Protein AF-A0A1H7DXX2-F1 (afdb_monomer_lite)

Organism: NCBI:txid667676

Foldseek 3Di:
DFEQDEDFFEFFDPPDPQRPWRAEAAELAEAEFEYALPGHAGEYEYRHIEHAYEYVEEYAFELHEYEYQAEYAAHYQYEYHQEFAWDAWPPRFDKDKDWDWDDPDPPWIKIKIKIKGFRGGTSDPVRHGEYEHAQYEYEEHYQEYHAALHEYEYQNYEYEYAHAAEYEQEWRKGWMKMWMWIDTPEIEIDIDTPIDTGGSYYEYQAEYAHAHAAEYERALHEYEHLAEYEYHYQEYEQHFDWDKDKDWDCDDPVVVVVYGDIWIKIWTHGSEAEHEQYAYEYEHEYEYHRGDYDYNNDDDDDNPHCHVHYYHYDDTDIDTPDPPPPPD

Structure (mmCIF, N/CA/C/O backbone):
data_AF-A0A1H7DXX2-F1
#
_entry.id   AF-A0A1H7DXX2-F1
#
loop_
_atom_site.group_PDB
_atom_site.id
_atom_site.type_symbol
_atom_site.label_atom_id
_atom_site.label_alt_id
_atom_site.label_comp_id
_atom_site.label_asym_id
_atom_site.label_entity_id
_atom_site.label_seq_id
_atom_site.pdbx_PDB_ins_code
_atom_site.Cartn_x
_atom_site.Cartn_y
_atom_site.Cartn_z
_atom_site.occupancy
_atom_site.B_iso_or_equiv
_atom_site.auth_seq_id
_atom_site.auth_comp_id
_atom_site.auth_asym_id
_atom_site.auth_atom_id
_atom_site.pdbx_PDB_model_num
ATOM 1 N N . MET A 1 1 ? -16.413 -12.961 7.184 1.00 92.50 1 MET A N 1
ATOM 2 C CA . MET A 1 1 ? -15.911 -12.885 5.798 1.00 92.50 1 MET A CA 1
ATOM 3 C C . MET A 1 1 ? -16.911 -12.092 4.979 1.00 92.50 1 MET A C 1
ATOM 5 O O . MET A 1 1 ? -18.098 -12.373 5.084 1.00 92.50 1 MET A O 1
ATOM 9 N N . ASN A 1 2 ? -16.438 -11.109 4.221 1.00 95.62 2 ASN A N 1
ATOM 10 C CA . ASN A 1 2 ? -17.196 -10.342 3.242 1.00 95.62 2 ASN A CA 1
ATOM 11 C C . ASN A 1 2 ? -16.570 -10.582 1.862 1.00 95.62 2 ASN A C 1
ATOM 13 O O . ASN A 1 2 ? -15.393 -10.281 1.688 1.00 95.62 2 ASN A O 1
ATOM 17 N N . VAL A 1 3 ? -17.333 -11.117 0.905 1.00 96.69 3 VAL A N 1
ATOM 18 C CA . VAL A 1 3 ? -16.875 -11.302 -0.482 1.00 96.69 3 VAL A CA 1
ATOM 19 C C . VAL A 1 3 ? -17.832 -10.595 -1.420 1.00 96.69 3 VAL A C 1
ATOM 21 O O . VAL A 1 3 ? -18.992 -10.985 -1.541 1.00 96.69 3 VAL A O 1
ATOM 24 N N . GLY A 1 4 ? -17.339 -9.549 -2.075 1.00 95.12 4 GLY A N 1
ATOM 25 C CA . GLY A 1 4 ? -18.079 -8.801 -3.081 1.00 95.12 4 GLY A CA 1
ATOM 26 C C . GLY A 1 4 ? -19.426 -8.251 -2.622 1.00 95.12 4 GLY A C 1
ATOM 27 O O . GLY A 1 4 ? -20.396 -8.279 -3.383 1.00 95.12 4 GLY A O 1
ATOM 28 N N . SER A 1 5 ? -19.507 -7.771 -1.380 1.00 97.06 5 SER A N 1
ATOM 29 C CA . SER A 1 5 ? -20.702 -7.114 -0.855 1.00 97.06 5 SER A CA 1
ATOM 30 C C . SER A 1 5 ? -20.370 -5.845 -0.066 1.00 97.06 5 SER A C 1
ATOM 32 O O . SER A 1 5 ? -19.231 -5.640 0.360 1.00 97.06 5 SER A O 1
ATOM 34 N N . LEU A 1 6 ? -21.376 -4.987 0.113 1.00 97.19 6 LEU A N 1
ATOM 35 C CA . LEU A 1 6 ? -21.286 -3.773 0.920 1.00 97.19 6 LEU A CA 1
ATOM 36 C C . LEU A 1 6 ? -21.799 -4.057 2.335 1.00 97.19 6 LEU A C 1
ATOM 38 O O . LEU A 1 6 ? -22.987 -4.316 2.527 1.00 97.19 6 LEU A O 1
ATOM 42 N N . VAL A 1 7 ? -20.915 -3.929 3.318 1.00 97.56 7 VAL A N 1
ATOM 43 C CA . VAL A 1 7 ? -21.250 -3.855 4.740 1.00 97.56 7 VAL A CA 1
ATOM 44 C C . VAL A 1 7 ? -21.131 -2.396 5.153 1.00 97.56 7 VAL A C 1
ATOM 46 O O . VAL A 1 7 ? -20.041 -1.832 5.129 1.00 97.56 7 VAL A O 1
ATOM 49 N N . GLN A 1 8 ? -22.249 -1.775 5.517 1.00 96.25 8 GLN A N 1
ATOM 50 C CA . GLN A 1 8 ? -22.283 -0.359 5.871 1.00 96.25 8 GLN A CA 1
ATOM 51 C C . GLN A 1 8 ? -23.021 -0.115 7.180 1.00 96.25 8 GLN A C 1
ATOM 53 O O . GLN A 1 8 ? -23.987 -0.813 7.495 1.00 96.25 8 GLN A O 1
ATOM 58 N N . GLY A 1 9 ? -22.603 0.923 7.894 1.00 95.50 9 GLY A N 1
ATOM 59 C CA . GLY A 1 9 ? -23.310 1.432 9.061 1.00 95.50 9 GLY A CA 1
ATOM 60 C C . GLY A 1 9 ? -23.291 2.954 9.118 1.00 95.50 9 GLY A C 1
ATOM 61 O O . GLY A 1 9 ? -22.473 3.607 8.471 1.00 95.50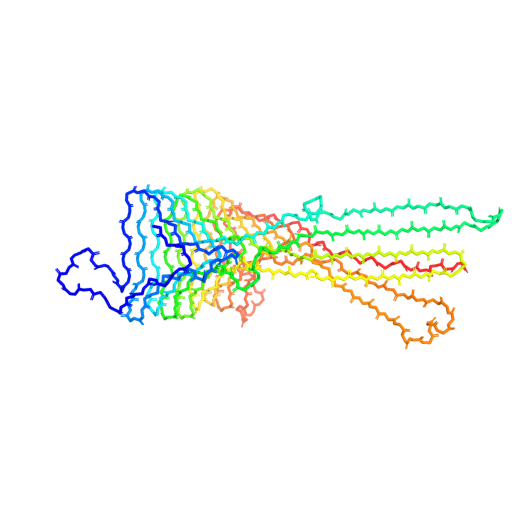 9 GLY A O 1
ATOM 62 N N . GLN A 1 10 ? -24.236 3.523 9.867 1.00 94.69 10 GLN A N 1
ATOM 63 C CA . GLN A 1 10 ? -24.400 4.974 9.981 1.00 94.69 10 GLN A CA 1
ATOM 64 C C . GLN A 1 10 ? -23.565 5.541 11.122 1.00 94.69 10 GLN A C 1
ATOM 66 O O . GLN A 1 10 ? -22.620 6.276 10.877 1.00 94.69 10 GLN A O 1
ATOM 71 N N . THR A 1 11 ? -23.883 5.173 12.357 1.00 93.50 11 THR A N 1
ATOM 72 C CA . THR A 1 11 ? -23.226 5.675 13.566 1.00 93.50 11 THR A CA 1
ATOM 73 C C . THR A 1 11 ? -23.025 4.529 14.547 1.00 93.50 11 THR A C 1
ATOM 75 O O . THR A 1 11 ? -23.624 3.463 14.400 1.00 93.50 11 THR A O 1
ATOM 78 N N . GLN A 1 12 ? -22.227 4.765 15.585 1.00 92.69 12 GLN A N 1
ATOM 79 C CA . GLN A 1 12 ? -22.185 3.883 16.748 1.00 92.69 12 GLN A CA 1
ATOM 80 C C . GLN A 1 12 ? -23.582 3.759 17.387 1.00 92.69 12 GLN A C 1
ATOM 82 O O . GLN A 1 12 ? -24.350 4.726 17.422 1.00 92.69 12 GLN A O 1
ATOM 87 N N . THR A 1 13 ? -23.901 2.578 17.916 1.00 92.25 13 THR A N 1
ATOM 88 C CA . THR A 1 13 ? -25.127 2.339 18.686 1.00 92.25 13 THR A CA 1
ATOM 89 C C . THR A 1 13 ? -24.928 2.815 20.122 1.00 92.25 13 THR A C 1
ATOM 91 O O . THR A 1 13 ? -24.077 2.307 20.848 1.00 92.25 13 THR A O 1
ATOM 94 N N . SER A 1 14 ? -25.708 3.813 20.542 1.00 90.44 14 SER A N 1
ATOM 95 C CA . SER A 1 14 ? -25.622 4.356 21.901 1.00 90.44 14 SER A CA 1
ATOM 96 C C . SER A 1 14 ? -26.027 3.311 22.945 1.00 90.44 14 SER A C 1
ATOM 98 O O . SER A 1 14 ? -27.027 2.617 22.777 1.00 90.44 14 SER A O 1
ATOM 100 N N . GLY A 1 15 ? -25.257 3.211 24.031 1.00 89.81 15 GLY A N 1
ATOM 101 C CA . GLY A 1 15 ? -25.509 2.263 25.122 1.00 89.81 15 GLY A CA 1
ATOM 102 C C . GLY A 1 15 ? -25.020 0.835 24.864 1.00 89.81 15 GLY A C 1
ATOM 103 O O . GLY A 1 15 ? -25.019 0.036 25.797 1.00 89.81 15 GLY A O 1
ATOM 104 N N . ASP A 1 16 ? -24.556 0.524 23.651 1.00 92.44 16 ASP A N 1
ATOM 105 C CA . ASP A 1 16 ? -23.900 -0.741 23.333 1.00 92.44 16 ASP A CA 1
ATOM 106 C C . ASP A 1 16 ? -22.379 -0.588 23.469 1.00 92.44 16 ASP A C 1
ATOM 108 O O . ASP A 1 16 ? -21.737 0.173 22.740 1.00 92.44 16 ASP A O 1
ATOM 112 N N . ALA A 1 17 ? -21.796 -1.308 24.427 1.00 90.88 17 ALA A N 1
ATOM 113 C CA . ALA A 1 17 ? -20.363 -1.270 24.678 1.00 90.88 17 ALA A CA 1
ATOM 114 C C . ALA A 1 17 ? -19.544 -1.928 23.557 1.00 90.88 17 ALA A C 1
ATOM 116 O O . ALA A 1 17 ? -18.370 -1.578 23.405 1.00 90.88 17 ALA A O 1
ATOM 117 N N . ASP A 1 18 ? -20.133 -2.837 22.779 1.00 91.50 18 ASP A N 1
ATOM 118 C CA . ASP A 1 18 ? -19.465 -3.563 21.698 1.00 91.50 18 ASP A CA 1
ATOM 119 C C . ASP A 1 18 ? -19.557 -2.825 20.358 1.00 91.50 18 ASP A C 1
ATOM 121 O O . ASP A 1 18 ? -18.733 -3.046 19.470 1.00 91.50 18 ASP A O 1
ATOM 125 N N . SER A 1 19 ? -20.487 -1.878 20.221 1.00 93.94 19 SER A N 1
ATOM 126 C CA . SER A 1 19 ? -20.499 -0.940 19.103 1.00 93.94 19 SER A CA 1
ATOM 127 C C . SER A 1 19 ? -19.396 0.099 19.313 1.00 93.94 19 SER A C 1
ATOM 129 O O . SER A 1 19 ? -19.510 0.965 20.175 1.00 93.94 19 SER A O 1
ATOM 131 N N . LYS A 1 20 ? -18.298 0.011 18.553 1.00 94.69 20 LYS A N 1
ATOM 132 C CA . LYS A 1 20 ? -17.142 0.930 18.630 1.00 94.69 20 LYS A CA 1
ATOM 133 C C . LYS A 1 20 ? -17.083 1.951 17.493 1.00 94.69 20 LYS A C 1
ATOM 135 O O . LYS A 1 20 ? -16.225 2.823 17.505 1.00 94.69 20 LYS A O 1
ATOM 140 N N . GLY A 1 21 ? -17.978 1.844 16.520 1.00 94.56 21 GLY A N 1
ATOM 141 C CA . GLY A 1 21 ? -18.053 2.719 15.358 1.00 94.56 21 GLY A CA 1
ATOM 142 C C . GLY A 1 21 ? -19.317 2.448 14.550 1.00 94.56 21 GLY A C 1
ATOM 143 O O . GLY A 1 21 ? -20.150 1.630 14.944 1.00 94.56 21 GLY A O 1
ATOM 144 N N . ALA A 1 22 ? -19.443 3.117 13.406 1.00 96.31 22 ALA A N 1
ATOM 145 C CA . ALA A 1 22 ? -20.498 2.854 12.433 1.00 96.31 22 ALA A CA 1
ATOM 146 C C . ALA A 1 22 ? -20.448 1.405 11.924 1.00 96.31 22 ALA A C 1
ATOM 148 O O . ALA A 1 22 ? -21.483 0.760 11.785 1.00 96.31 22 ALA A O 1
ATOM 149 N N . VAL A 1 23 ? -19.244 0.868 11.715 1.00 97.50 23 VAL A N 1
ATOM 150 C CA . VAL A 1 23 ? -19.021 -0.565 11.497 1.00 97.50 23 VAL A CA 1
ATOM 151 C C . VAL A 1 23 ? -18.068 -1.064 12.573 1.00 97.50 23 VAL A C 1
ATOM 153 O O . VAL A 1 23 ? -16.985 -0.515 12.756 1.00 97.50 23 VAL A O 1
ATOM 156 N N . THR A 1 24 ? -18.461 -2.112 13.295 1.00 97.44 24 THR A N 1
ATOM 157 C CA . THR A 1 24 ? -17.573 -2.826 14.219 1.00 97.44 24 THR A CA 1
ATOM 158 C C . THR A 1 24 ? -17.552 -4.3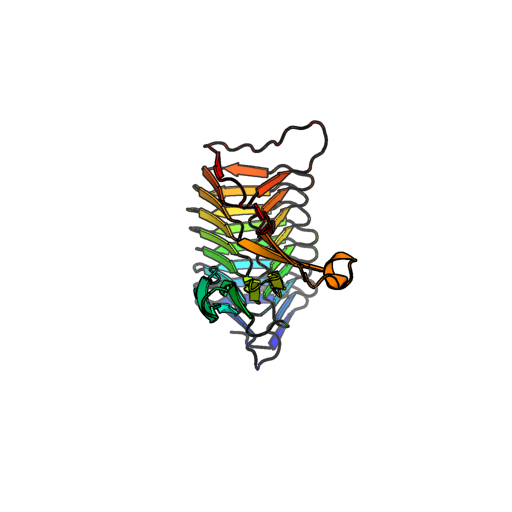02 13.865 1.00 97.44 24 THR A C 1
ATOM 160 O O . THR A 1 24 ? -18.588 -4.961 13.877 1.00 97.44 24 THR A O 1
ATOM 163 N N . LEU A 1 25 ? -16.369 -4.821 13.544 1.00 97.00 25 LEU A N 1
ATOM 164 C CA . LEU A 1 25 ? -16.136 -6.244 13.324 1.00 97.00 25 LEU A CA 1
ATOM 165 C C . LEU A 1 25 ? -15.175 -6.744 14.398 1.00 97.00 25 LEU A C 1
ATOM 167 O O . LEU A 1 25 ? -14.049 -6.267 14.484 1.00 97.00 25 LEU A O 1
ATOM 171 N N . ASN A 1 26 ? -15.610 -7.710 15.201 1.00 96.38 26 ASN A N 1
ATOM 172 C CA . ASN A 1 26 ? -14.774 -8.351 16.209 1.00 96.38 26 ASN A CA 1
ATOM 173 C C . ASN A 1 26 ? -14.774 -9.862 15.969 1.00 96.38 26 ASN A C 1
ATOM 175 O O . ASN A 1 26 ? -15.808 -10.515 16.107 1.00 96.38 26 ASN A O 1
ATOM 179 N N . ALA A 1 27 ? -13.630 -10.410 15.568 1.00 97.00 27 ALA A N 1
ATOM 180 C CA . ALA A 1 27 ? -13.462 -11.828 15.290 1.00 97.00 27 ALA A CA 1
ATOM 181 C C . ALA A 1 27 ? -12.345 -12.416 16.156 1.00 97.00 27 ALA A C 1
ATOM 183 O O . ALA A 1 27 ? -11.250 -11.869 16.230 1.00 97.00 27 ALA A O 1
ATOM 184 N N . SER A 1 28 ? -12.579 -13.584 16.760 1.00 97.25 28 SER A N 1
ATOM 185 C CA . SER A 1 28 ? -11.514 -14.346 17.434 1.00 97.25 28 SER A CA 1
ATOM 186 C C . SER A 1 28 ? -10.510 -14.961 16.450 1.00 97.25 28 SER A C 1
ATOM 188 O O . SER A 1 28 ? -9.387 -15.270 16.833 1.00 97.25 28 SER A O 1
ATOM 190 N N . GLY A 1 29 ? -10.915 -15.135 15.189 1.00 97.62 29 GLY A N 1
ATOM 191 C CA . GLY A 1 29 ? -10.074 -15.593 14.085 1.00 97.62 29 GLY A CA 1
ATOM 192 C C . GLY A 1 29 ? -9.770 -14.471 13.093 1.00 97.62 29 GLY A C 1
ATOM 193 O O . GLY A 1 29 ? -9.502 -13.337 13.485 1.00 97.62 29 GLY A O 1
ATOM 194 N N . ASN A 1 30 ? -9.827 -14.799 11.803 1.00 98.44 30 ASN A N 1
ATOM 195 C CA . ASN A 1 30 ? -9.510 -13.867 10.722 1.00 98.44 30 ASN A CA 1
ATOM 196 C C . ASN A 1 30 ? -10.722 -13.019 10.309 1.00 98.44 30 ASN A C 1
ATOM 198 O O . ASN A 1 30 ? -11.865 -13.488 10.317 1.00 98.44 30 ASN A O 1
ATOM 202 N N . VAL A 1 31 ? -10.452 -11.804 9.838 1.00 98.62 31 VAL A N 1
ATOM 203 C CA . VAL A 1 31 ? -11.397 -10.979 9.081 1.00 98.62 31 VAL A CA 1
ATOM 204 C C . VAL A 1 31 ? -10.915 -10.915 7.637 1.00 98.62 31 VAL A C 1
ATOM 206 O O . VAL A 1 31 ? -9.789 -10.521 7.374 1.00 98.62 31 VAL A O 1
ATOM 209 N N . LEU A 1 32 ? -11.781 -11.297 6.702 1.00 98.50 32 LEU A N 1
ATOM 210 C CA . LEU A 1 32 ? -11.522 -11.219 5.266 1.00 98.50 32 LEU A CA 1
ATOM 211 C C . LEU A 1 32 ? -12.570 -10.313 4.624 1.00 98.50 32 LEU A C 1
ATOM 213 O O . LEU A 1 32 ? -13.768 -10.585 4.769 1.00 98.50 32 LEU A O 1
ATOM 217 N N . ASN A 1 33 ? -12.107 -9.269 3.945 1.00 98.50 33 ASN A N 1
ATOM 218 C CA . ASN A 1 33 ? -12.855 -8.408 3.041 1.00 98.50 33 ASN A CA 1
ATOM 219 C C . ASN A 1 33 ? -12.219 -8.544 1.655 1.00 98.50 33 ASN A C 1
ATOM 221 O O . ASN A 1 33 ? -11.071 -8.155 1.474 1.00 98.50 33 ASN A O 1
ATOM 225 N N . GLN A 1 34 ? -12.935 -9.141 0.709 1.00 97.88 34 GLN A N 1
ATOM 226 C CA . GLN A 1 34 ? -12.359 -9.536 -0.572 1.00 97.88 34 GLN A CA 1
ATOM 227 C C . GLN A 1 34 ? -13.278 -9.176 -1.734 1.00 97.88 34 GLN A C 1
ATOM 229 O O . GLN A 1 34 ? -14.508 -9.261 -1.627 1.00 97.88 34 GLN A O 1
ATOM 234 N N . SER A 1 35 ? -12.674 -8.860 -2.870 1.00 97.75 35 SER A N 1
ATOM 235 C CA . SER A 1 35 ? -13.327 -8.980 -4.167 1.00 97.75 35 SER A CA 1
ATOM 236 C C . SER A 1 35 ? -12.590 -10.006 -5.015 1.00 97.75 35 SER A C 1
ATOM 238 O O . SER A 1 35 ? -11.382 -10.131 -4.946 1.00 97.75 35 SER A O 1
ATOM 240 N N . THR A 1 36 ? -13.326 -10.738 -5.839 1.00 94.50 36 THR A N 1
ATOM 241 C CA . THR A 1 36 ? -12.760 -11.598 -6.881 1.00 94.50 36 THR A CA 1
ATOM 242 C C . THR A 1 36 ? -13.067 -10.983 -8.239 1.00 94.50 36 THR A C 1
ATOM 244 O O . THR A 1 36 ? -13.979 -10.157 -8.362 1.00 94.50 36 THR A O 1
ATOM 247 N N . THR A 1 37 ? -12.399 -11.448 -9.292 1.00 91.94 37 THR A N 1
ATOM 248 C CA . THR A 1 37 ? -12.681 -11.041 -10.682 1.00 91.94 37 THR A CA 1
ATOM 249 C C . THR A 1 37 ? -14.162 -11.199 -11.058 1.00 91.94 37 THR A C 1
ATOM 251 O O . THR A 1 37 ? -14.722 -10.375 -11.776 1.00 91.94 37 THR A O 1
ATOM 254 N N . SER A 1 38 ? -14.838 -12.211 -10.503 1.00 92.88 38 SER A N 1
ATOM 255 C CA . SER A 1 38 ? -16.253 -12.508 -10.771 1.00 92.88 38 SER A CA 1
ATOM 256 C C . SER A 1 38 ? -17.252 -11.856 -9.807 1.00 92.88 38 SER A C 1
ATOM 258 O O . SER A 1 38 ? -18.449 -11.819 -10.099 1.00 92.88 38 SER A O 1
ATOM 260 N N . SER A 1 39 ? -16.801 -11.347 -8.656 1.00 93.50 39 SER A N 1
ATOM 261 C CA . SER A 1 39 ? -17.692 -10.744 -7.663 1.00 93.50 39 SER A CA 1
ATOM 262 C C . SER A 1 39 ? -17.845 -9.240 -7.874 1.00 93.50 39 SER A C 1
ATOM 264 O O . SER A 1 39 ? -17.075 -8.597 -8.587 1.00 93.50 39 SER A O 1
ATOM 266 N N . LYS A 1 40 ? -18.827 -8.645 -7.190 1.00 95.06 40 LYS A N 1
ATOM 267 C CA . LYS A 1 40 ? -18.851 -7.188 -7.007 1.00 95.06 40 LYS A CA 1
ATOM 268 C C . LYS A 1 40 ? -17.693 -6.759 -6.095 1.00 95.06 40 LYS A C 1
ATOM 270 O O . LYS A 1 40 ? -16.963 -7.605 -5.576 1.00 95.06 40 LYS A O 1
ATOM 275 N N . LEU A 1 41 ? -17.545 -5.452 -5.907 1.00 96.25 41 LEU A N 1
ATOM 276 C CA . LEU A 1 41 ? -16.582 -4.874 -4.977 1.00 96.25 41 LEU A CA 1
ATOM 277 C C . LEU A 1 41 ? -16.997 -5.152 -3.520 1.00 96.25 41 LEU A C 1
ATOM 279 O O . LEU A 1 41 ? -18.126 -4.847 -3.129 1.00 96.25 41 LEU A O 1
ATOM 283 N N . GLY A 1 42 ? -16.090 -5.724 -2.731 1.00 97.62 42 GLY A N 1
ATOM 284 C CA . GLY A 1 42 ? -16.215 -5.858 -1.283 1.00 97.62 42 GLY A CA 1
ATOM 285 C C . GLY A 1 42 ? -15.915 -4.529 -0.595 1.00 97.62 42 GLY A C 1
ATOM 286 O O . GLY A 1 42 ? -14.860 -3.936 -0.818 1.00 97.62 42 GLY A O 1
ATOM 287 N N . VAL A 1 43 ? -16.845 -4.034 0.221 1.00 98.31 43 VAL A N 1
ATOM 288 C CA . VAL A 1 43 ? -16.707 -2.743 0.904 1.00 98.31 43 VAL A CA 1
ATOM 289 C C . VAL A 1 43 ? -17.163 -2.850 2.355 1.00 98.31 43 VAL A C 1
ATOM 291 O O . VAL A 1 43 ? -18.275 -3.303 2.617 1.00 98.31 43 VAL A O 1
ATOM 294 N N . LEU A 1 44 ? -16.334 -2.377 3.284 1.00 98.44 44 LEU A N 1
ATOM 295 C CA . LEU A 1 44 ? -16.727 -2.015 4.646 1.00 98.44 44 LEU A CA 1
ATOM 296 C C . LEU A 1 44 ? -16.807 -0.488 4.718 1.00 98.44 44 LEU A C 1
ATOM 298 O O . LEU A 1 44 ? -15.814 0.164 4.403 1.00 98.44 44 LEU A O 1
ATOM 302 N N . PHE A 1 45 ? -17.953 0.085 5.094 1.00 98.44 45 PHE A N 1
ATOM 303 C CA . PHE A 1 45 ? -18.144 1.539 5.059 1.00 98.44 45 PHE A CA 1
ATOM 304 C C . PHE A 1 45 ? -18.824 2.123 6.305 1.00 98.44 45 PHE A C 1
ATOM 306 O O . PHE A 1 45 ? -19.965 1.784 6.623 1.00 98.44 45 PHE A O 1
ATOM 313 N N . GLY A 1 46 ? -18.137 3.048 6.977 1.00 97.81 46 GLY A N 1
ATOM 314 C CA . GLY A 1 46 ? -18.694 3.887 8.041 1.00 97.81 46 GLY A CA 1
ATOM 315 C C . GLY A 1 46 ? -19.130 5.255 7.514 1.00 97.81 46 GLY A C 1
ATOM 316 O O . GLY A 1 46 ? -18.286 6.078 7.165 1.00 97.81 46 GLY A O 1
ATOM 317 N N . VAL A 1 47 ? -20.443 5.510 7.459 1.00 95.19 47 VAL A N 1
ATOM 318 C CA . VAL A 1 47 ? -21.001 6.721 6.821 1.00 95.19 47 VAL A CA 1
ATOM 319 C C . VAL A 1 47 ? -20.887 7.964 7.707 1.00 95.19 47 VAL A C 1
ATOM 321 O O . VAL A 1 47 ? -20.555 9.040 7.223 1.00 95.19 47 VAL A O 1
ATOM 324 N N . ASN A 1 48 ? -21.185 7.851 8.997 1.00 93.25 48 ASN A N 1
ATOM 325 C CA . ASN A 1 48 ? -21.131 8.956 9.957 1.00 93.25 48 ASN A CA 1
ATOM 326 C C . ASN A 1 48 ? -20.533 8.477 11.289 1.00 93.25 48 ASN A C 1
ATOM 328 O O . ASN A 1 48 ? -21.068 8.685 12.378 1.00 93.25 48 ASN A O 1
ATOM 332 N N . GLY A 1 49 ? -19.436 7.741 11.182 1.00 91.44 49 GLY A N 1
ATOM 333 C CA . GLY A 1 49 ? -18.728 7.180 12.314 1.00 91.44 49 GLY A CA 1
ATOM 334 C C . GLY A 1 49 ? -17.629 6.248 11.845 1.00 91.44 49 GLY A C 1
ATOM 335 O O . GLY A 1 49 ? -17.407 6.077 10.648 1.00 91.44 49 GLY A O 1
ATOM 336 N N . ASP A 1 50 ? -16.965 5.639 12.813 1.00 97.38 50 ASP A N 1
ATOM 337 C CA . ASP A 1 50 ? -15.710 4.944 12.565 1.00 97.38 50 ASP A CA 1
ATOM 338 C C . ASP A 1 50 ? -15.918 3.540 11.983 1.00 97.38 50 ASP A C 1
ATOM 340 O O . ASP A 1 50 ? -16.962 2.908 12.177 1.00 97.38 50 ASP A O 1
ATOM 344 N N . VAL A 1 51 ? -14.892 3.019 11.315 1.00 98.56 51 VAL A N 1
ATOM 345 C CA . VAL A 1 51 ? -14.774 1.589 11.026 1.00 98.56 51 VAL A CA 1
ATOM 346 C C . VAL A 1 51 ? -13.728 0.999 11.957 1.00 98.56 51 VAL A C 1
ATOM 348 O O . VAL A 1 51 ? -12.555 1.364 11.902 1.00 98.56 51 VAL A O 1
ATOM 351 N N . VAL A 1 52 ? -14.157 0.075 12.812 1.00 98.50 52 VAL A N 1
ATOM 352 C CA . VAL A 1 52 ? -13.299 -0.602 13.786 1.00 98.50 52 VAL A CA 1
ATOM 353 C C . VAL A 1 52 ? -13.298 -2.096 13.491 1.00 98.50 52 VAL A C 1
ATOM 355 O O . VAL A 1 52 ? -14.342 -2.748 13.530 1.00 98.50 52 VAL A O 1
ATOM 358 N N . VAL A 1 53 ? -12.126 -2.654 13.200 1.00 98.62 53 VAL A N 1
ATOM 359 C CA . VAL A 1 53 ? -11.948 -4.081 12.912 1.00 98.62 53 VAL A CA 1
ATOM 360 C C . VAL A 1 53 ? -10.919 -4.655 13.875 1.00 98.62 53 VAL A C 1
ATOM 362 O O . VAL A 1 53 ? -9.783 -4.196 13.928 1.00 98.62 53 VAL A O 1
ATOM 365 N N . SER A 1 54 ? -11.317 -5.679 14.623 1.00 98.50 54 SER A N 1
ATOM 366 C CA . SER A 1 54 ? -10.467 -6.427 15.543 1.00 98.50 54 SER A CA 1
ATOM 367 C C . SER A 1 54 ? -10.464 -7.907 15.167 1.00 98.50 54 SER A C 1
ATOM 369 O O . SER A 1 54 ? -11.529 -8.510 15.012 1.00 98.50 54 SER A O 1
ATOM 371 N N . ALA A 1 55 ? -9.276 -8.495 15.034 1.00 98.62 55 ALA A N 1
ATOM 372 C CA . ALA A 1 55 ? -9.072 -9.896 14.689 1.00 98.62 55 ALA A CA 1
ATOM 373 C C . ALA A 1 55 ? -8.062 -10.565 15.638 1.00 98.62 55 ALA A C 1
ATOM 375 O O . ALA A 1 55 ? -6.944 -10.085 15.831 1.00 98.62 55 ALA A O 1
ATOM 376 N N . GLY A 1 56 ? -8.430 -11.720 16.197 1.00 98.38 56 GLY A N 1
ATOM 377 C CA . GLY A 1 56 ? -7.490 -12.608 16.892 1.00 98.38 56 GLY A CA 1
ATOM 378 C C . GLY A 1 56 ? -6.543 -13.350 15.937 1.00 98.38 56 GLY A C 1
ATOM 379 O O . GLY A 1 56 ? -5.542 -13.912 16.373 1.00 98.38 56 GLY A O 1
ATOM 380 N N . GLY A 1 57 ? -6.835 -13.326 14.634 1.00 98.44 57 GLY A N 1
ATOM 381 C CA . GLY A 1 57 ? -5.944 -13.722 13.547 1.00 98.44 57 GLY A CA 1
ATOM 382 C C . GLY A 1 57 ? -5.617 -12.539 12.633 1.00 98.44 57 GLY A C 1
ATOM 383 O O . GLY A 1 57 ? -5.332 -11.446 13.120 1.00 98.44 57 GLY A O 1
ATOM 384 N N . ASN A 1 58 ? -5.637 -12.761 11.320 1.00 98.69 58 ASN A N 1
ATOM 385 C CA . ASN A 1 58 ? -5.294 -11.762 10.303 1.00 98.69 58 ASN A CA 1
ATOM 386 C C . ASN A 1 58 ? -6.499 -10.891 9.908 1.00 98.69 58 ASN A C 1
ATOM 388 O O . ASN A 1 58 ? -7.648 -11.339 9.980 1.00 98.69 58 ASN A O 1
ATOM 392 N N . ILE A 1 59 ? -6.232 -9.677 9.427 1.00 98.88 59 ILE A N 1
ATOM 393 C CA . ILE A 1 59 ? -7.191 -8.846 8.688 1.00 98.88 59 ILE A CA 1
ATOM 394 C C . ILE A 1 59 ? -6.696 -8.748 7.248 1.00 98.88 59 ILE A C 1
ATOM 396 O O . ILE A 1 59 ? -5.647 -8.165 6.999 1.00 98.88 59 ILE A O 1
ATOM 400 N N . THR A 1 60 ? -7.461 -9.276 6.304 1.00 98.81 60 THR A N 1
ATOM 401 C CA . THR A 1 60 ? -7.119 -9.240 4.880 1.00 98.81 60 THR A CA 1
ATOM 402 C C . THR A 1 60 ? -8.147 -8.404 4.130 1.00 98.81 60 THR A C 1
ATOM 404 O O . THR A 1 60 ? -9.345 -8.694 4.168 1.00 98.81 60 THR A O 1
ATOM 407 N N . ASN A 1 61 ? -7.663 -7.357 3.471 1.00 98.69 61 ASN A N 1
ATOM 408 C CA . ASN A 1 61 ? -8.369 -6.520 2.519 1.00 98.69 61 ASN A CA 1
ATOM 409 C C . ASN A 1 61 ? -7.742 -6.738 1.134 1.00 98.69 61 ASN A C 1
ATOM 411 O O . ASN A 1 61 ? -6.665 -6.223 0.834 1.00 98.69 61 ASN A O 1
ATOM 415 N N . GLU A 1 62 ? -8.404 -7.543 0.313 1.00 98.38 62 GLU A N 1
ATOM 416 C CA . GLU A 1 62 ? -7.874 -8.040 -0.960 1.00 98.38 62 GLU A CA 1
ATOM 417 C C . GLU A 1 62 ? -8.784 -7.592 -2.100 1.00 98.38 62 GLU A C 1
ATOM 419 O O . GLU A 1 62 ? -9.972 -7.924 -2.115 1.00 98.38 62 GLU A O 1
ATOM 424 N N . ASP A 1 63 ? -8.257 -6.755 -2.996 1.00 97.94 63 ASP A N 1
ATOM 425 C CA . ASP A 1 63 ? -9.028 -6.117 -4.075 1.00 97.94 63 ASP A CA 1
ATOM 426 C C . ASP A 1 63 ? -10.327 -5.440 -3.576 1.00 97.94 63 ASP A C 1
ATOM 428 O O . ASP A 1 63 ? -11.367 -5.408 -4.243 1.00 97.94 63 ASP A O 1
ATOM 432 N N . ALA A 1 64 ? -10.320 -4.942 -2.339 1.00 98.31 64 ALA A N 1
ATOM 433 C CA . ALA A 1 64 ? -11.516 -4.518 -1.615 1.00 98.31 64 ALA A CA 1
ATOM 434 C C . ALA A 1 64 ? -11.290 -3.204 -0.860 1.00 98.31 64 ALA A C 1
ATOM 436 O O . ALA A 1 64 ? -10.191 -2.653 -0.829 1.00 98.31 64 ALA A O 1
ATOM 437 N N . ARG A 1 65 ? -12.351 -2.637 -0.277 1.00 98.44 65 ARG A N 1
ATOM 438 C CA . ARG A 1 65 ? -12.277 -1.317 0.369 1.00 98.44 65 ARG A CA 1
ATOM 439 C C . ARG A 1 65 ? -12.731 -1.342 1.820 1.00 98.44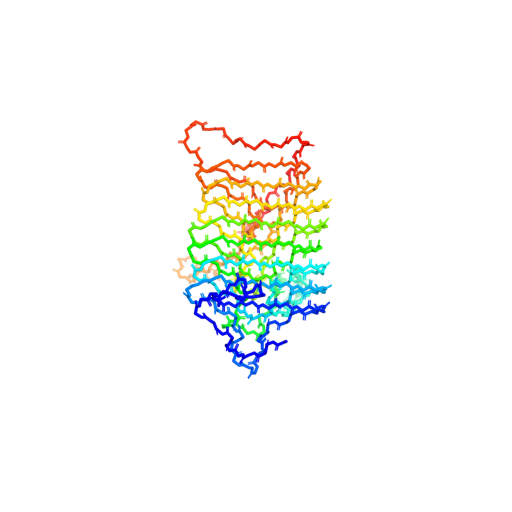 65 ARG A C 1
ATOM 441 O O . ARG A 1 65 ? -13.786 -1.889 2.135 1.00 98.44 65 ARG A O 1
ATOM 448 N N . ILE A 1 66 ? -11.969 -0.679 2.679 1.00 98.69 66 ILE A N 1
ATOM 449 C CA . ILE A 1 66 ? -12.336 -0.316 4.046 1.00 98.69 66 ILE A CA 1
ATOM 450 C C . ILE A 1 66 ? -12.346 1.208 4.105 1.00 98.69 66 ILE A C 1
ATOM 452 O O . ILE A 1 66 ? -11.301 1.843 4.026 1.00 98.69 66 ILE A O 1
ATOM 456 N N . LEU A 1 67 ? -13.533 1.794 4.200 1.00 98.19 67 LEU A N 1
ATOM 457 C CA . LEU A 1 67 ? -13.756 3.228 4.060 1.00 98.19 67 LEU A CA 1
ATOM 458 C C . LEU A 1 67 ? -14.452 3.769 5.306 1.00 98.19 67 LEU A C 1
ATOM 460 O O . LEU A 1 67 ? -15.374 3.148 5.832 1.00 98.19 67 LEU A O 1
ATOM 464 N N . SER A 1 68 ? -14.064 4.952 5.755 1.00 97.94 68 SER A N 1
ATOM 465 C CA . SER A 1 68 ? -14.723 5.640 6.860 1.00 97.94 68 SER A CA 1
ATOM 466 C C . SER A 1 68 ? -14.741 7.134 6.605 1.00 97.94 68 SER A C 1
ATOM 468 O O . SER A 1 68 ? -13.724 7.707 6.219 1.00 97.94 68 SER A O 1
ATOM 470 N N . ASN A 1 69 ? -15.875 7.778 6.870 1.00 95.44 69 ASN A N 1
ATOM 471 C CA . ASN A 1 69 ? -15.906 9.236 6.952 1.00 95.44 69 ASN A CA 1
ATOM 472 C C . ASN A 1 69 ? -15.280 9.736 8.268 1.00 95.44 69 ASN A C 1
ATOM 474 O O . ASN A 1 69 ? -14.815 10.872 8.329 1.00 95.44 69 ASN A O 1
ATOM 478 N N . GLY A 1 70 ? -15.244 8.890 9.306 1.00 96.81 70 GLY A N 1
ATOM 479 C CA . GLY A 1 70 ? -14.539 9.128 10.566 1.00 96.81 70 GLY A CA 1
ATOM 480 C C . GLY A 1 70 ? -13.157 8.476 10.565 1.00 96.81 70 GLY A C 1
ATOM 481 O O . GLY A 1 70 ? -12.399 8.597 9.607 1.00 96.81 70 GLY A O 1
ATOM 482 N N . ASN A 1 71 ? -12.823 7.765 11.639 1.00 98.19 71 ASN A N 1
ATOM 483 C CA . ASN A 1 71 ? -11.573 7.016 11.761 1.00 98.19 71 ASN A CA 1
ATOM 484 C C . ASN A 1 71 ? -11.685 5.610 11.157 1.00 98.19 71 ASN A C 1
ATOM 486 O O . ASN A 1 71 ? -12.768 5.015 11.117 1.00 98.19 71 ASN A O 1
ATOM 490 N N . VAL A 1 72 ? -10.543 5.039 10.777 1.00 98.75 72 VAL A N 1
ATOM 491 C CA . VAL A 1 72 ? -10.380 3.596 10.558 1.00 98.75 72 VAL A CA 1
ATOM 492 C C . VAL A 1 72 ? -9.402 3.054 11.595 1.00 98.75 72 VAL A C 1
ATOM 494 O O . VAL A 1 72 ? -8.285 3.550 11.712 1.00 98.75 72 VAL A O 1
ATOM 497 N N . THR A 1 73 ? -9.803 2.031 12.347 1.00 98.81 73 THR A N 1
ATOM 498 C CA . THR A 1 73 ? -8.938 1.344 13.318 1.00 98.81 73 THR A CA 1
ATOM 499 C C . THR A 1 73 ? -8.912 -0.149 13.034 1.00 98.81 73 THR A C 1
ATOM 501 O O . THR A 1 73 ? -9.948 -0.809 13.110 1.00 98.81 73 THR A O 1
ATOM 504 N N . LEU A 1 74 ? -7.731 -0.685 12.728 1.00 98.88 74 LEU A N 1
ATOM 505 C CA . LEU A 1 74 ? -7.507 -2.104 12.459 1.00 98.88 74 LEU A CA 1
ATOM 506 C C . LEU A 1 74 ? -6.553 -2.684 13.505 1.00 98.88 74 LEU A C 1
ATOM 508 O O . LEU A 1 74 ? -5.406 -2.253 13.605 1.00 98.88 74 LEU A O 1
ATOM 512 N N . THR A 1 75 ? -7.006 -3.689 14.246 1.00 98.81 75 THR A N 1
ATOM 513 C CA . THR A 1 75 ? -6.196 -4.386 15.249 1.00 98.81 75 THR A CA 1
ATOM 514 C C . THR A 1 75 ? -6.188 -5.877 14.957 1.00 98.81 75 THR A C 1
ATOM 516 O O . THR A 1 75 ? -7.218 -6.538 15.055 1.00 98.81 75 THR A O 1
ATOM 519 N N . ALA A 1 76 ? -5.023 -6.425 14.634 1.00 98.69 76 ALA A N 1
ATOM 520 C CA . ALA A 1 76 ? -4.822 -7.847 14.407 1.00 98.69 76 ALA A CA 1
ATOM 521 C C . ALA A 1 76 ? -3.763 -8.390 15.374 1.00 98.69 76 ALA A C 1
ATOM 523 O O . ALA A 1 76 ? -2.689 -7.815 15.530 1.00 98.69 76 ALA A O 1
ATOM 524 N N . VAL A 1 77 ? -4.019 -9.540 15.999 1.00 98.50 77 VAL A N 1
ATOM 525 C CA . VAL A 1 77 ? -2.927 -10.350 16.585 1.00 98.50 77 VAL A CA 1
ATOM 526 C C . VAL A 1 77 ? -2.077 -10.967 15.463 1.00 98.50 77 VAL A C 1
ATOM 528 O O . VAL A 1 77 ? -0.886 -11.249 15.627 1.00 98.50 77 VAL A O 1
ATOM 531 N N . GLY A 1 78 ? -2.728 -11.195 14.321 1.00 98.56 78 GLY A N 1
ATOM 532 C CA . GLY A 1 78 ? -2.171 -11.587 13.043 1.00 98.56 78 GLY A CA 1
ATOM 533 C C . GLY A 1 78 ? -1.534 -10.458 12.251 1.00 98.56 78 GLY A C 1
ATOM 534 O O . GLY A 1 78 ? -1.069 -9.458 12.793 1.00 98.56 78 GLY A O 1
ATOM 535 N N . ASP A 1 79 ? -1.523 -10.656 10.943 1.00 98.75 79 ASP A N 1
ATOM 536 C CA . ASP A 1 79 ? -1.061 -9.677 9.970 1.00 98.75 79 ASP A CA 1
ATOM 537 C C . ASP A 1 79 ? -2.241 -8.832 9.458 1.00 98.75 79 ASP A C 1
ATOM 539 O O . ASP A 1 79 ? -3.401 -9.251 9.536 1.00 98.75 79 ASP A O 1
ATOM 543 N N . VAL A 1 80 ? -1.945 -7.629 8.966 1.00 98.88 80 VAL A N 1
ATOM 544 C CA . VAL A 1 80 ? -2.891 -6.791 8.220 1.00 98.88 80 VAL A CA 1
ATOM 545 C C . VAL A 1 80 ? -2.403 -6.695 6.783 1.00 98.88 80 VAL A C 1
ATOM 547 O O . VAL A 1 80 ? -1.354 -6.105 6.521 1.00 98.88 80 VAL A O 1
ATOM 550 N N . ASP A 1 81 ? -3.179 -7.256 5.866 1.00 98.81 81 ASP A N 1
ATOM 551 C CA . ASP A 1 81 ? -2.867 -7.327 4.444 1.00 98.81 81 ASP A CA 1
ATOM 552 C C . ASP A 1 81 ? -3.815 -6.406 3.674 1.00 98.81 81 ASP A C 1
ATOM 554 O O . ASP A 1 81 ? -5.023 -6.617 3.667 1.00 98.81 81 ASP A O 1
ATOM 558 N N . ASN A 1 82 ? -3.270 -5.377 3.033 1.00 98.62 82 ASN A N 1
ATOM 559 C CA . ASN A 1 82 ? -3.958 -4.515 2.078 1.00 98.62 82 ASN A CA 1
ATOM 560 C C . ASN A 1 82 ? -3.334 -4.749 0.705 1.00 98.62 82 ASN A C 1
ATOM 562 O O . ASN A 1 82 ? -2.318 -4.140 0.356 1.00 98.62 82 ASN A O 1
ATOM 566 N N . ILE A 1 83 ? -3.888 -5.709 -0.024 1.00 97.94 83 ILE A N 1
ATOM 567 C CA . ILE A 1 83 ? -3.227 -6.311 -1.180 1.00 97.94 83 ILE A CA 1
ATOM 568 C C . ILE A 1 83 ? -4.110 -6.258 -2.418 1.00 97.94 83 ILE A C 1
ATOM 570 O O . ILE A 1 83 ? -5.337 -6.285 -2.307 1.00 97.94 83 ILE A O 1
ATOM 574 N N . ILE A 1 84 ? -3.472 -6.177 -3.583 1.00 96.56 84 ILE A N 1
ATOM 575 C CA . ILE A 1 84 ? -4.134 -6.413 -4.865 1.00 96.56 84 ILE A CA 1
ATOM 576 C C . ILE A 1 84 ? -3.593 -7.665 -5.541 1.00 96.56 84 ILE A C 1
ATOM 578 O O . ILE A 1 84 ? -2.381 -7.935 -5.502 1.00 96.56 84 ILE A O 1
ATOM 582 N N . ASP A 1 85 ? -4.476 -8.383 -6.220 1.00 95.38 85 ASP A N 1
ATOM 583 C CA . ASP A 1 85 ? -4.081 -9.560 -6.974 1.00 95.38 85 ASP A CA 1
ATOM 584 C C . ASP A 1 85 ? -3.392 -9.164 -8.279 1.00 95.38 85 ASP A C 1
ATOM 586 O O . ASP A 1 85 ? -3.888 -8.384 -9.100 1.00 95.38 85 ASP A O 1
ATOM 590 N N . HIS A 1 86 ? -2.217 -9.745 -8.497 1.00 93.44 86 HIS A N 1
ATOM 591 C CA . HIS A 1 86 ? -1.444 -9.555 -9.713 1.00 93.44 86 HIS A CA 1
ATOM 592 C C . HIS A 1 86 ? -0.674 -10.824 -10.067 1.00 93.44 86 HIS A C 1
ATOM 594 O O . HIS A 1 86 ? -0.230 -11.583 -9.204 1.00 93.44 86 HIS A O 1
ATOM 600 N N . SER A 1 87 ? -0.487 -11.051 -11.362 1.00 91.12 87 SER A N 1
ATOM 601 C CA . SER A 1 87 ? 0.437 -12.067 -11.849 1.00 91.12 87 SER A CA 1
ATOM 602 C C . SER A 1 87 ? 1.851 -11.501 -11.854 1.00 91.12 87 SER A C 1
ATOM 604 O O . SER A 1 87 ? 2.055 -10.379 -12.322 1.00 91.12 87 SER A O 1
ATOM 606 N N . SER A 1 88 ? 2.843 -12.296 -11.470 1.00 84.50 88 SER A N 1
ATOM 607 C CA . SER A 1 88 ? 4.226 -11.961 -11.795 1.00 84.50 88 SER A CA 1
ATOM 608 C C . SER A 1 88 ? 4.446 -12.044 -13.307 1.00 84.50 88 SER A C 1
ATOM 610 O O . SER A 1 88 ? 3.937 -12.942 -13.981 1.00 84.50 88 SER A O 1
ATOM 612 N N . GLY A 1 89 ? 5.200 -11.096 -13.856 1.00 80.19 89 GLY A N 1
ATOM 613 C CA . GLY A 1 89 ? 5.638 -11.186 -15.244 1.00 80.19 89 GLY A CA 1
ATOM 614 C C . GLY A 1 89 ? 6.807 -12.154 -15.433 1.00 80.19 89 GLY A C 1
ATOM 615 O O . GLY A 1 89 ? 7.409 -12.651 -14.471 1.00 80.19 89 GLY A O 1
ATOM 616 N N . VAL A 1 90 ? 7.144 -12.436 -16.692 1.00 80.69 90 VAL A N 1
ATOM 617 C CA . VAL A 1 90 ? 8.243 -13.349 -17.043 1.00 80.69 90 VAL A CA 1
ATOM 618 C C . VAL A 1 90 ? 9.555 -12.928 -16.361 1.00 80.69 90 VAL A C 1
ATOM 620 O O . VAL A 1 90 ? 9.932 -11.759 -16.356 1.00 80.69 90 VAL A O 1
ATOM 623 N N . ASN A 1 91 ? 10.271 -13.899 -15.778 1.00 77.50 91 ASN A N 1
ATOM 624 C CA . ASN A 1 91 ? 11.506 -13.683 -15.007 1.00 77.50 91 ASN A CA 1
ATOM 625 C C . ASN A 1 91 ? 11.364 -12.688 -13.837 1.00 77.50 91 ASN A C 1
ATOM 627 O O . ASN A 1 91 ? 12.352 -12.081 -13.418 1.00 77.50 91 ASN A O 1
ATOM 631 N N . GLY A 1 92 ? 10.149 -12.524 -13.301 1.00 75.81 92 GLY A N 1
ATOM 632 C CA . GLY A 1 92 ? 9.879 -11.687 -12.133 1.00 75.81 92 GLY A CA 1
ATOM 633 C C . GLY A 1 92 ? 10.098 -10.195 -12.384 1.00 75.81 92 GLY A C 1
ATOM 634 O O . GLY A 1 92 ? 10.570 -9.503 -11.487 1.00 75.81 92 GLY A O 1
ATOM 635 N N . GLY A 1 93 ? 9.834 -9.704 -13.601 1.00 74.88 93 GLY A N 1
ATOM 636 C CA . GLY A 1 93 ? 10.047 -8.292 -13.944 1.00 74.88 93 GLY A CA 1
ATOM 637 C C . GLY A 1 93 ? 11.488 -7.928 -14.305 1.00 74.88 93 GLY A C 1
ATOM 638 O O . GLY A 1 93 ? 11.783 -6.759 -14.541 1.00 74.88 93 GLY A O 1
ATOM 639 N N . ASN A 1 94 ? 12.405 -8.899 -14.375 1.00 80.19 94 ASN A N 1
ATOM 640 C CA . ASN A 1 94 ? 13.790 -8.632 -14.757 1.00 80.19 94 ASN A CA 1
ATOM 641 C C . ASN A 1 94 ? 13.948 -8.484 -16.276 1.00 80.19 94 ASN A C 1
ATOM 643 O O . ASN A 1 94 ? 13.368 -9.239 -17.058 1.00 80.19 94 ASN A O 1
ATOM 647 N N . ALA A 1 95 ? 14.801 -7.548 -16.699 1.00 78.88 95 ALA A N 1
ATOM 648 C CA . ALA A 1 95 ? 15.115 -7.354 -18.110 1.00 78.88 95 ALA A CA 1
ATOM 649 C C . ALA A 1 95 ? 15.858 -8.563 -18.697 1.00 78.88 95 ALA A C 1
ATOM 651 O O . ALA A 1 95 ? 16.925 -8.952 -18.220 1.00 78.88 95 ALA A O 1
ATOM 652 N N . VAL A 1 96 ? 15.319 -9.112 -19.785 1.00 80.56 96 VAL A N 1
ATOM 653 C CA . VAL A 1 96 ? 15.914 -10.215 -20.542 1.00 80.56 96 VAL A CA 1
ATOM 654 C C . VAL A 1 96 ? 16.514 -9.658 -21.821 1.00 80.56 96 VAL A C 1
ATOM 656 O O . VAL A 1 96 ? 15.786 -9.241 -22.719 1.00 80.56 96 VAL A O 1
ATOM 659 N N . GLY A 1 97 ? 17.842 -9.628 -21.899 1.00 80.06 97 GLY A N 1
ATOM 660 C CA . GLY A 1 97 ? 18.561 -9.219 -23.103 1.00 80.06 97 GLY A CA 1
ATOM 661 C C . GLY A 1 97 ? 18.711 -10.362 -24.107 1.00 80.06 97 GLY A C 1
ATOM 662 O O . GLY A 1 97 ? 18.855 -11.520 -23.721 1.00 80.06 97 GLY A O 1
ATOM 663 N N . TYR A 1 98 ? 18.745 -10.032 -25.395 1.00 80.75 98 TYR A N 1
ATOM 664 C CA . TYR A 1 98 ? 19.154 -10.954 -26.454 1.00 80.75 98 TYR A CA 1
ATOM 665 C C . TYR A 1 98 ? 20.110 -10.272 -27.431 1.00 80.75 98 TYR A C 1
ATOM 667 O O . TYR A 1 98 ? 20.086 -9.052 -27.618 1.00 80.75 98 TYR A O 1
ATOM 675 N N . SER A 1 99 ? 20.959 -11.084 -28.058 1.00 83.50 99 SER A N 1
ATOM 676 C CA . SER A 1 99 ? 21.897 -10.652 -29.087 1.00 83.50 99 SER A CA 1
ATOM 677 C C . SER A 1 99 ? 22.077 -11.762 -30.110 1.00 83.50 99 SER A C 1
ATOM 679 O O . SER A 1 99 ? 22.574 -12.839 -29.785 1.00 83.50 99 SER A O 1
ATOM 681 N N . ASN A 1 100 ? 21.684 -11.492 -31.351 1.00 81.06 100 ASN A N 1
ATOM 682 C CA . ASN A 1 100 ? 21.806 -12.412 -32.467 1.00 81.06 100 ASN A CA 1
ATOM 683 C C . ASN A 1 100 ? 22.716 -11.816 -33.543 1.00 81.06 100 ASN A C 1
ATOM 685 O O . ASN A 1 100 ? 22.710 -10.612 -33.834 1.00 81.06 100 ASN A O 1
ATOM 689 N N . LYS A 1 101 ? 23.508 -12.691 -34.161 1.00 79.56 101 LYS A N 1
ATOM 690 C CA . LYS A 1 101 ? 24.333 -12.376 -35.326 1.00 79.56 101 LYS A CA 1
ATOM 691 C C . LYS A 1 101 ? 24.015 -13.389 -36.408 1.00 79.56 101 LYS A C 1
ATOM 693 O O . LYS A 1 101 ? 24.106 -14.590 -36.174 1.00 79.56 101 LYS A O 1
ATOM 698 N N . SER A 1 102 ? 23.643 -12.909 -37.588 1.00 75.44 102 SER A N 1
ATOM 699 C CA . SER A 1 102 ? 23.416 -13.771 -38.746 1.00 75.44 102 SER A CA 1
ATOM 700 C C . SER A 1 102 ? 24.106 -13.207 -39.977 1.00 75.44 102 SER A C 1
ATOM 702 O O . SER A 1 102 ? 24.240 -11.995 -40.147 1.00 75.44 102 SER A O 1
ATOM 704 N N . TRP A 1 103 ? 24.570 -14.105 -40.837 1.00 67.94 103 TRP A N 1
ATOM 705 C CA . TRP A 1 103 ? 25.136 -13.762 -42.130 1.00 67.94 103 TRP A CA 1
ATOM 706 C C . TRP A 1 103 ? 24.055 -14.035 -43.177 1.00 67.94 103 TRP A C 1
ATOM 708 O O . TRP A 1 103 ? 23.557 -15.152 -43.287 1.00 67.94 103 TRP A O 1
ATOM 718 N N . ARG A 1 104 ? 23.617 -12.998 -43.897 1.00 61.31 104 ARG A N 1
ATOM 719 C CA . ARG A 1 104 ? 22.665 -13.160 -45.014 1.00 61.31 104 ARG A CA 1
ATOM 720 C C . ARG A 1 104 ? 23.344 -13.014 -46.379 1.00 61.31 104 ARG A C 1
ATOM 722 O O . ARG A 1 104 ? 22.795 -13.472 -47.372 1.00 61.31 104 ARG A O 1
ATOM 729 N N . LEU A 1 105 ? 24.542 -12.421 -46.417 1.00 65.19 105 LEU A N 1
ATOM 730 C CA . LEU A 1 105 ? 25.430 -12.297 -47.580 1.00 65.19 105 LEU A CA 1
ATOM 731 C C . LEU A 1 105 ? 26.891 -12.459 -47.124 1.00 65.19 105 LEU A C 1
ATOM 733 O O . LEU A 1 105 ? 27.201 -12.173 -45.970 1.00 65.19 105 LEU A O 1
ATOM 737 N N . ILE A 1 106 ? 27.791 -12.854 -48.034 1.00 61.91 106 ILE A N 1
ATOM 738 C CA . ILE A 1 106 ? 29.213 -13.170 -47.753 1.00 61.91 106 ILE A CA 1
ATOM 739 C C . ILE A 1 106 ? 29.983 -11.986 -47.116 1.00 61.91 106 ILE A C 1
ATOM 741 O O . ILE A 1 106 ? 30.993 -12.203 -46.453 1.00 61.91 106 ILE A O 1
ATOM 745 N N . PHE A 1 107 ? 29.475 -10.750 -47.224 1.00 61.88 107 PHE A N 1
ATOM 746 C CA . PHE A 1 107 ? 30.126 -9.543 -46.689 1.00 61.88 107 PHE A CA 1
ATOM 747 C C . PHE A 1 107 ? 29.242 -8.651 -45.801 1.00 61.88 107 PHE A C 1
ATOM 749 O O . PHE A 1 107 ? 29.711 -7.608 -45.355 1.00 61.88 107 PHE A O 1
ATOM 756 N N . VAL A 1 108 ? 27.980 -9.017 -45.531 1.00 64.75 108 VAL A N 1
ATOM 757 C CA . VAL A 1 108 ? 27.075 -8.176 -44.720 1.00 64.75 108 VAL A CA 1
ATOM 758 C C . VAL A 1 108 ? 26.555 -8.958 -43.521 1.00 64.75 108 VAL A C 1
ATOM 760 O O . VAL A 1 108 ? 25.792 -9.920 -43.658 1.00 64.75 108 VAL A O 1
ATOM 763 N N . GLN A 1 109 ? 26.981 -8.523 -42.337 1.00 72.50 109 GLN A N 1
ATOM 764 C CA . GLN A 1 109 ? 26.528 -9.064 -41.063 1.00 72.50 109 GLN A CA 1
ATOM 765 C C . GLN A 1 109 ? 25.240 -8.368 -40.633 1.00 72.50 109 GLN A C 1
ATOM 767 O O . GLN A 1 109 ? 25.173 -7.145 -40.557 1.00 72.50 109 GLN A O 1
ATOM 772 N N . HIS A 1 110 ? 24.223 -9.167 -40.328 1.00 77.06 110 HIS A N 1
ATOM 773 C CA . HIS A 1 110 ? 23.007 -8.693 -39.694 1.00 77.06 110 HIS A CA 1
ATOM 774 C C . HIS A 1 110 ? 23.129 -8.859 -38.184 1.00 77.06 110 HIS A C 1
ATOM 776 O O . HIS A 1 110 ? 23.366 -9.970 -37.693 1.00 77.06 110 HIS A O 1
ATOM 782 N N . HIS A 1 111 ? 22.954 -7.761 -37.457 1.00 82.69 111 HIS A N 1
ATOM 783 C CA . HIS A 1 111 ? 22.974 -7.760 -36.003 1.00 82.69 111 HIS A CA 1
ATOM 784 C C . HIS A 1 111 ? 21.610 -7.371 -35.452 1.00 82.69 111 HIS A C 1
ATOM 786 O O . HIS A 1 111 ? 21.061 -6.340 -35.837 1.00 82.69 111 HIS A O 1
ATOM 792 N N . GLU A 1 112 ? 21.093 -8.179 -34.533 1.00 82.81 112 GLU A N 1
ATOM 793 C CA . GLU A 1 112 ? 19.876 -7.887 -33.785 1.00 82.81 112 GLU A CA 1
ATOM 794 C C . GLU A 1 112 ? 20.194 -7.917 -32.298 1.00 82.81 112 GLU A C 1
ATOM 796 O O . GLU A 1 112 ? 20.715 -8.913 -31.801 1.00 82.81 112 GLU A O 1
ATOM 801 N N . ASN A 1 113 ? 19.863 -6.846 -31.588 1.00 85.19 113 ASN A N 1
ATOM 802 C CA . ASN A 1 113 ? 19.940 -6.801 -30.135 1.00 85.19 113 ASN A CA 1
ATOM 803 C C . ASN A 1 113 ? 18.669 -6.205 -29.569 1.00 85.19 113 ASN A C 1
ATOM 805 O O . ASN A 1 113 ? 18.043 -5.335 -30.177 1.00 85.19 113 ASN A O 1
ATOM 809 N N . GLY A 1 114 ? 18.361 -6.585 -28.344 1.00 84.38 114 GLY A N 1
ATOM 810 C CA . GLY A 1 114 ? 17.274 -5.961 -27.634 1.00 84.38 114 GLY A CA 1
ATOM 811 C C . GLY A 1 114 ? 17.150 -6.454 -26.217 1.00 84.38 114 GLY A C 1
ATOM 812 O O . GLY A 1 114 ? 17.960 -7.247 -25.736 1.00 84.38 114 GLY A O 1
ATOM 813 N N . PHE A 1 115 ? 16.110 -5.970 -25.559 1.00 85.81 115 PHE A N 1
ATOM 814 C CA . PHE A 1 115 ? 15.664 -6.532 -24.303 1.00 85.81 115 PHE A CA 1
ATOM 815 C C . PHE A 1 115 ? 14.147 -6.477 -24.209 1.00 85.81 115 PHE A C 1
ATOM 817 O O . PHE A 1 115 ? 13.494 -5.649 -24.852 1.00 85.81 115 PHE A O 1
ATOM 824 N N . THR A 1 116 ? 13.605 -7.351 -23.376 1.00 87.69 116 THR A N 1
ATOM 825 C CA . THR A 1 116 ? 12.197 -7.361 -22.997 1.00 87.69 116 THR A CA 1
ATOM 826 C C . THR A 1 116 ? 12.078 -7.433 -21.487 1.00 87.69 116 THR A C 1
ATOM 828 O O . THR A 1 116 ? 12.859 -8.118 -20.829 1.00 87.69 116 THR A O 1
ATOM 831 N N . VAL A 1 117 ? 11.095 -6.733 -20.949 1.00 88.69 117 VAL A N 1
ATOM 832 C CA . VAL A 1 117 ? 10.700 -6.758 -19.544 1.00 88.69 117 VAL A CA 1
ATOM 833 C C . VAL A 1 117 ? 9.208 -7.016 -19.520 1.00 88.69 117 VAL A C 1
ATOM 835 O O . VAL A 1 117 ? 8.467 -6.401 -20.289 1.00 88.69 117 VAL A O 1
ATOM 838 N N . ASP A 1 118 ? 8.784 -7.901 -18.634 1.00 91.50 118 ASP A N 1
ATOM 839 C CA . ASP A 1 118 ? 7.383 -8.169 -18.371 1.00 91.50 118 ASP A CA 1
ATOM 840 C C . ASP A 1 118 ? 7.163 -8.121 -16.868 1.00 91.50 118 ASP A C 1
ATOM 842 O O . ASP A 1 118 ? 7.739 -8.919 -16.130 1.00 91.50 118 ASP A O 1
ATOM 846 N N . TYR A 1 119 ? 6.363 -7.155 -16.427 1.00 89.62 119 TYR A N 1
ATOM 847 C CA . TYR A 1 119 ? 5.979 -6.999 -15.032 1.00 89.62 119 TYR A CA 1
ATOM 848 C C . TYR A 1 119 ? 4.683 -7.747 -14.692 1.00 89.62 119 TYR A C 1
ATOM 850 O O . TYR A 1 119 ? 4.329 -7.8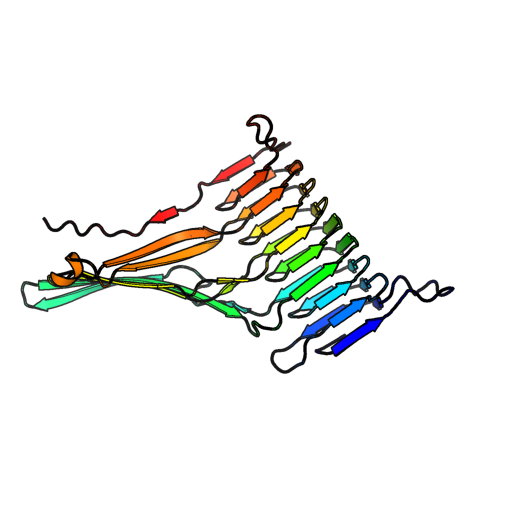35 -13.522 1.00 89.62 119 TYR A O 1
ATOM 858 N N . GLY A 1 120 ? 4.012 -8.349 -15.680 1.00 93.06 120 GLY A N 1
ATOM 859 C CA . GLY A 1 120 ? 2.745 -9.046 -15.492 1.00 93.06 120 GLY A CA 1
ATOM 860 C C . GLY A 1 120 ? 1.548 -8.098 -15.565 1.00 93.06 120 GLY A C 1
ATOM 861 O O . GLY A 1 120 ? 1.617 -7.036 -16.189 1.00 93.06 120 GLY A O 1
ATOM 862 N N . ALA A 1 121 ? 0.429 -8.493 -14.962 1.00 93.31 121 ALA A N 1
ATOM 863 C CA . ALA A 1 121 ? -0.843 -7.782 -15.020 1.00 93.31 121 ALA A CA 1
ATOM 864 C C . ALA A 1 121 ? -1.608 -7.883 -13.694 1.00 93.31 121 ALA A C 1
ATOM 866 O O . ALA A 1 121 ? -1.403 -8.820 -12.921 1.00 93.31 121 ALA A O 1
ATOM 867 N N . LEU A 1 122 ? -2.513 -6.931 -13.458 1.00 92.94 122 LEU A N 1
ATOM 868 C CA . LEU A 1 122 ? -3.495 -7.026 -12.378 1.00 92.94 122 LEU A CA 1
ATOM 869 C C . LEU A 1 122 ? -4.557 -8.070 -12.726 1.00 92.94 122 LEU A C 1
ATOM 871 O O . LEU A 1 122 ? -4.926 -8.207 -13.895 1.00 92.94 122 LEU A O 1
ATOM 875 N N . ALA A 1 123 ? -5.067 -8.769 -11.715 1.00 92.50 123 ALA A N 1
ATOM 876 C CA . ALA A 1 123 ? -6.195 -9.675 -11.893 1.00 92.50 123 ALA A CA 1
ATOM 877 C C . ALA A 1 123 ? -7.476 -8.905 -12.255 1.00 92.50 123 ALA A C 1
ATOM 879 O O . ALA A 1 123 ? -8.229 -9.341 -13.126 1.00 92.50 123 ALA A O 1
ATOM 880 N N . ASP A 1 124 ? -7.693 -7.747 -11.623 1.00 91.88 124 ASP A N 1
ATOM 881 C CA . ASP A 1 124 ? -8.817 -6.855 -11.899 1.00 91.88 124 ASP A CA 1
ATOM 882 C C . ASP A 1 124 ? -8.427 -5.379 -11.650 1.00 91.88 124 ASP A C 1
ATOM 884 O O . ASP A 1 124 ? -8.370 -4.935 -10.501 1.00 91.88 124 ASP A O 1
ATOM 888 N N . PRO A 1 125 ? -8.136 -4.585 -12.700 1.00 87.88 125 PRO A N 1
ATOM 889 C CA . PRO A 1 125 ? -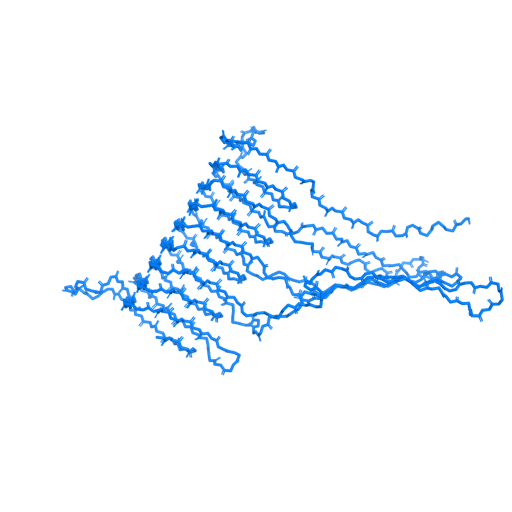7.678 -3.204 -12.534 1.00 87.88 125 PRO A CA 1
ATOM 890 C C . PRO A 1 125 ? -8.745 -2.258 -11.959 1.00 87.88 125 PRO A C 1
ATOM 892 O O . PRO A 1 125 ? -8.393 -1.184 -11.472 1.00 87.88 125 PRO A O 1
ATOM 895 N N . ASP A 1 126 ? -10.026 -2.640 -11.979 1.00 89.56 126 ASP A N 1
ATOM 896 C CA . ASP A 1 126 ? -11.120 -1.819 -11.446 1.00 89.56 126 ASP A CA 1
ATOM 897 C C . ASP A 1 126 ? -11.333 -2.034 -9.935 1.00 89.56 126 ASP A C 1
ATOM 899 O O . ASP A 1 126 ? -12.053 -1.271 -9.273 1.00 89.56 126 ASP A O 1
ATOM 903 N N . LYS A 1 127 ? -10.695 -3.060 -9.359 1.00 91.88 127 LYS A N 1
ATOM 904 C CA . LYS A 1 127 ? -10.861 -3.476 -7.962 1.00 91.88 127 LYS A CA 1
ATOM 905 C C . LYS A 1 127 ? -9.554 -3.361 -7.189 1.00 91.88 127 LYS A C 1
ATOM 907 O O . LYS A 1 127 ? -9.013 -4.332 -6.692 1.00 91.88 127 LYS A O 1
ATOM 912 N N . LEU A 1 128 ? -9.063 -2.134 -7.053 1.00 93.12 128 LEU A N 1
ATOM 913 C CA . LEU A 1 128 ? -7.904 -1.858 -6.206 1.00 93.12 128 LEU A CA 1
ATOM 914 C C . LEU A 1 128 ? -8.268 -1.872 -4.716 1.00 93.12 128 LEU A C 1
ATOM 916 O O . LEU A 1 128 ? -9.410 -1.595 -4.326 1.00 93.12 128 LEU A O 1
ATOM 920 N N . SER A 1 129 ? -7.257 -2.151 -3.895 1.00 97.56 129 SER A N 1
ATOM 921 C CA . SER A 1 129 ? -7.395 -2.299 -2.451 1.00 97.56 129 SER A CA 1
ATOM 922 C C . SER A 1 129 ? -7.173 -0.976 -1.714 1.00 97.56 129 SER A C 1
ATOM 924 O O . SER A 1 129 ? -6.132 -0.334 -1.875 1.00 97.56 129 SER A O 1
ATOM 926 N N . TYR A 1 130 ? -8.151 -0.547 -0.913 1.00 98.00 130 TYR A N 1
ATOM 927 C CA . TYR A 1 130 ? -8.124 0.743 -0.212 1.00 98.00 130 TYR A CA 1
ATOM 928 C C . TYR A 1 130 ? -8.462 0.617 1.269 1.00 98.00 130 TYR A C 1
ATOM 930 O O . TYR A 1 130 ? -9.464 0.001 1.632 1.00 98.00 130 TYR A O 1
ATOM 938 N N . ILE A 1 131 ? -7.692 1.308 2.105 1.00 98.69 131 ILE A N 1
ATOM 939 C CA . ILE A 1 131 ? -8.028 1.612 3.496 1.00 98.69 131 ILE A CA 1
ATOM 940 C C . ILE A 1 131 ? -8.025 3.134 3.629 1.00 98.69 131 ILE A C 1
ATOM 942 O O . ILE A 1 131 ? -6.964 3.746 3.556 1.00 98.69 131 ILE A O 1
ATOM 946 N N . THR A 1 132 ? -9.192 3.750 3.806 1.00 98.38 132 THR A N 1
ATOM 947 C CA . THR A 1 132 ? -9.320 5.213 3.749 1.00 98.38 132 THR A CA 1
ATOM 948 C C . THR A 1 132 ? -10.153 5.769 4.893 1.00 98.38 132 THR A C 1
ATOM 950 O O . THR A 1 132 ? -11.254 5.284 5.161 1.00 98.38 132 THR A O 1
ATOM 953 N N . ALA A 1 133 ? -9.638 6.825 5.517 1.00 97.81 133 ALA A N 1
ATOM 954 C CA . ALA A 1 133 ? -10.373 7.711 6.410 1.00 97.81 133 ALA A CA 1
ATOM 955 C C . ALA A 1 133 ? -10.455 9.115 5.780 1.00 97.81 133 ALA A C 1
ATOM 957 O O . ALA A 1 133 ? -9.425 9.739 5.550 1.00 97.81 133 ALA A O 1
ATOM 958 N N . ASP A 1 134 ? -11.657 9.615 5.500 1.00 93.69 134 ASP A N 1
ATOM 959 C CA . ASP A 1 134 ? -11.854 10.922 4.845 1.00 93.69 134 ASP A CA 1
ATOM 960 C C . ASP A 1 134 ? -11.505 12.091 5.792 1.00 93.69 134 ASP A C 1
ATOM 962 O O . ASP A 1 134 ? -10.589 12.881 5.555 1.00 93.69 134 ASP A O 1
ATOM 966 N N . SER A 1 135 ? -12.184 12.184 6.941 1.00 90.75 135 SER A N 1
ATOM 967 C CA . SER A 1 135 ? -11.930 13.261 7.913 1.00 90.75 135 SER A CA 1
ATOM 968 C C . SER A 1 135 ? -11.114 12.827 9.137 1.00 90.75 135 SER A C 1
ATOM 970 O O . SER A 1 135 ? -10.555 13.677 9.838 1.00 90.75 135 SER A O 1
ATOM 972 N N . GLY A 1 136 ? -11.048 11.520 9.408 1.00 94.94 136 GLY A N 1
ATOM 973 C CA . GLY A 1 136 ? -10.404 10.957 10.592 1.00 94.94 136 GLY A CA 1
ATOM 974 C C . GLY A 1 136 ? -9.047 10.319 10.324 1.00 94.94 136 GLY A C 1
ATOM 975 O O . GLY A 1 136 ? -8.486 10.400 9.234 1.00 94.94 136 GLY A O 1
ATOM 976 N N . ASN A 1 137 ? -8.519 9.671 11.358 1.00 98.38 137 ASN A N 1
ATOM 977 C CA . ASN A 1 137 ? -7.212 9.024 11.337 1.00 98.38 137 ASN A CA 1
ATOM 978 C C . ASN A 1 137 ? -7.318 7.566 10.878 1.00 98.38 137 ASN A C 1
ATOM 980 O O . ASN A 1 137 ? -8.324 6.896 11.131 1.00 98.38 137 ASN A O 1
ATOM 984 N N . VAL A 1 138 ? -6.233 7.040 10.308 1.00 98.81 138 VAL A N 1
ATOM 985 C CA . VAL A 1 138 ? -6.056 5.591 10.129 1.00 98.81 138 VAL A CA 1
ATOM 986 C C . VAL A 1 138 ? -5.077 5.076 11.177 1.00 98.81 138 VAL A C 1
ATOM 988 O O . VAL A 1 138 ? -3.943 5.543 11.264 1.00 98.81 138 VAL A O 1
ATOM 991 N N . THR A 1 139 ? -5.511 4.104 11.976 1.00 98.88 139 THR A N 1
ATOM 992 C CA . THR A 1 139 ? -4.678 3.425 12.976 1.00 98.88 139 THR A CA 1
ATOM 993 C C . THR A 1 139 ? -4.629 1.930 12.691 1.00 98.88 139 THR A C 1
ATOM 995 O O . THR A 1 139 ? -5.674 1.292 12.567 1.00 98.88 139 THR A O 1
ATOM 998 N N . ILE A 1 140 ? -3.426 1.365 12.586 1.00 98.88 140 ILE A N 1
ATOM 999 C CA . ILE A 1 140 ? -3.218 -0.061 12.314 1.00 98.88 140 ILE A CA 1
ATOM 1000 C C . ILE A 1 140 ? -2.229 -0.641 13.326 1.00 98.88 140 ILE A C 1
ATOM 1002 O O . ILE A 1 140 ? -1.091 -0.182 13.433 1.00 98.88 140 ILE A O 1
ATOM 1006 N N . ASN A 1 141 ? -2.641 -1.694 14.025 1.00 98.81 141 ASN A N 1
ATOM 1007 C CA . ASN A 1 141 ? -1.825 -2.450 14.968 1.00 98.81 141 ASN A CA 1
ATOM 1008 C C . ASN A 1 141 ? -1.835 -3.926 14.570 1.00 98.81 141 ASN A C 1
ATOM 1010 O O . ASN A 1 141 ? -2.894 -4.550 14.555 1.00 98.81 141 ASN A O 1
ATOM 1014 N N . ALA A 1 142 ? -0.669 -4.486 14.250 1.00 98.75 142 ALA A N 1
ATOM 1015 C CA . ALA A 1 142 ? -0.566 -5.861 13.762 1.00 98.75 142 ALA A CA 1
ATOM 1016 C C . ALA A 1 142 ? 0.802 -6.485 14.053 1.00 98.75 142 ALA A C 1
ATOM 1018 O O . ALA A 1 142 ? 1.743 -5.801 14.458 1.00 98.75 142 ALA A O 1
ATOM 1019 N N . ARG A 1 143 ? 0.952 -7.786 13.791 1.00 98.62 143 ARG A N 1
ATOM 1020 C CA . ARG A 1 143 ? 2.264 -8.439 13.745 1.00 98.62 143 ARG A CA 1
ATOM 1021 C C . ARG A 1 143 ? 3.081 -7.938 12.557 1.00 98.62 143 ARG A C 1
ATOM 1023 O O . ARG A 1 143 ? 4.178 -7.419 12.759 1.00 98.62 143 ARG A O 1
ATOM 1030 N N . ASN A 1 144 ? 2.535 -8.063 11.351 1.00 98.75 144 ASN A N 1
ATOM 1031 C CA . ASN A 1 144 ? 3.064 -7.468 10.127 1.00 98.75 144 ASN A CA 1
ATOM 1032 C C . ASN A 1 144 ? 1.979 -6.630 9.448 1.00 98.75 144 ASN A C 1
ATOM 1034 O O . ASN A 1 144 ? 0.792 -6.933 9.576 1.00 98.75 144 ASN A O 1
ATOM 1038 N N . VAL A 1 145 ? 2.389 -5.592 8.722 1.00 98.81 145 VAL A N 1
ATOM 1039 C CA . VAL A 1 145 ? 1.489 -4.790 7.885 1.00 98.81 145 VAL A CA 1
ATOM 1040 C C . VAL A 1 145 ? 2.016 -4.795 6.460 1.00 98.81 145 VAL A C 1
ATOM 1042 O O . VAL A 1 145 ? 3.116 -4.302 6.210 1.00 98.81 145 VAL A O 1
ATOM 1045 N N . ASN A 1 146 ? 1.229 -5.346 5.540 1.00 98.62 146 ASN A N 1
ATOM 1046 C CA . ASN A 1 146 ? 1.588 -5.513 4.139 1.00 98.62 146 ASN A CA 1
ATOM 1047 C C . ASN A 1 146 ? 0.647 -4.678 3.270 1.00 98.62 146 ASN A C 1
ATOM 1049 O O . ASN A 1 146 ? -0.508 -5.037 3.075 1.00 98.62 146 ASN A O 1
ATOM 1053 N N . ASN A 1 147 ? 1.139 -3.567 2.734 1.00 98.25 147 ASN A N 1
ATOM 1054 C CA . ASN A 1 147 ? 0.428 -2.736 1.768 1.00 98.25 147 ASN A CA 1
ATOM 1055 C C . ASN A 1 147 ? 1.027 -2.964 0.374 1.00 98.25 147 ASN A C 1
ATOM 1057 O O . ASN A 1 147 ? 1.985 -2.289 -0.007 1.00 98.25 147 ASN A O 1
ATOM 1061 N N . VAL A 1 148 ? 0.512 -3.954 -0.360 1.00 97.19 148 VAL A N 1
ATOM 1062 C CA . VAL A 1 148 ? 1.078 -4.417 -1.641 1.00 97.19 148 VAL A CA 1
ATOM 1063 C C . VAL A 1 148 ? 0.121 -4.082 -2.775 1.00 97.19 148 VAL A C 1
ATOM 1065 O O . VAL A 1 148 ? -0.896 -4.738 -2.964 1.00 97.19 148 VAL A O 1
ATOM 1068 N N . GLY A 1 149 ? 0.423 -3.013 -3.505 1.00 92.69 149 GLY A N 1
ATOM 1069 C CA . GLY A 1 149 ? -0.430 -2.449 -4.551 1.00 92.69 149 GLY A CA 1
ATOM 1070 C C . GLY A 1 149 ? -1.753 -1.866 -4.043 1.00 92.69 149 GLY A C 1
ATOM 1071 O O . GLY A 1 149 ? -2.520 -1.319 -4.828 1.00 92.69 149 GLY A O 1
ATOM 1072 N N . GLY A 1 150 ? -2.004 -1.911 -2.733 1.00 95.00 150 GLY A N 1
ATOM 1073 C CA . GLY A 1 150 ? -3.078 -1.174 -2.085 1.00 95.00 150 GLY A CA 1
ATOM 1074 C C . GLY A 1 150 ? -2.692 0.267 -1.735 1.00 95.00 150 GLY A C 1
ATOM 1075 O O . GLY A 1 150 ? -1.529 0.676 -1.843 1.00 95.00 150 GLY A O 1
ATOM 1076 N N . SER A 1 151 ? -3.681 1.037 -1.289 1.00 97.69 151 SER A N 1
ATOM 1077 C CA . SER A 1 151 ? -3.502 2.399 -0.782 1.00 97.69 151 SER A CA 1
ATOM 1078 C C . SER A 1 151 ? -4.082 2.551 0.621 1.00 97.69 151 SER A C 1
ATOM 1080 O O . SER A 1 151 ? -5.209 2.126 0.879 1.00 97.69 151 SER A O 1
ATOM 1082 N N . ILE A 1 152 ? -3.322 3.185 1.514 1.00 98.56 152 ILE A N 1
ATOM 1083 C CA . ILE A 1 152 ? -3.748 3.563 2.864 1.00 98.56 152 ILE A CA 1
ATOM 1084 C C . ILE A 1 152 ? -3.763 5.087 2.932 1.00 98.56 152 ILE A C 1
ATOM 1086 O O . ILE A 1 152 ? -2.713 5.716 2.824 1.00 98.56 152 ILE A O 1
ATOM 1090 N N . LEU A 1 153 ? -4.945 5.675 3.077 1.00 97.88 153 LEU A N 1
ATOM 1091 C CA . LEU A 1 153 ? -5.161 7.110 2.907 1.00 97.88 153 LEU A CA 1
ATOM 1092 C C . LEU A 1 153 ? -5.869 7.706 4.124 1.00 97.88 153 LEU A C 1
ATOM 1094 O O . LEU A 1 153 ? -6.788 7.106 4.685 1.00 97.88 153 LEU A O 1
ATOM 1098 N N . SER A 1 154 ? -5.455 8.902 4.516 1.00 97.38 154 SER A N 1
ATOM 1099 C CA . SER A 1 154 ? -6.147 9.715 5.510 1.00 97.38 154 SER A CA 1
ATOM 1100 C C . SER A 1 154 ? -6.181 11.155 5.021 1.00 97.38 154 SER A C 1
ATOM 1102 O O . SER A 1 154 ? -5.186 11.861 5.157 1.00 97.38 154 SER A O 1
ATOM 1104 N N . ASP A 1 155 ? -7.294 11.593 4.434 1.00 91.00 155 ASP A N 1
ATOM 1105 C CA . ASP A 1 155 ? -7.300 12.821 3.623 1.00 91.00 155 ASP A CA 1
ATOM 1106 C C . ASP A 1 155 ? -7.097 14.076 4.485 1.00 91.00 155 ASP A C 1
ATOM 1108 O O . ASP A 1 155 ? -6.352 14.980 4.117 1.00 91.00 155 ASP A O 1
ATOM 1112 N N . ASN A 1 156 ? -7.698 14.113 5.680 1.00 91.81 156 ASN A N 1
ATOM 1113 C CA . ASN A 1 156 ? -7.553 15.223 6.634 1.00 91.81 156 ASN A CA 1
ATOM 1114 C C . ASN A 1 156 ? -7.003 14.792 8.005 1.00 91.81 156 ASN A C 1
ATOM 1116 O O . ASN A 1 156 ? -7.024 15.571 8.972 1.00 91.81 156 ASN A O 1
ATOM 1120 N N . GLY A 1 157 ? -6.536 13.551 8.121 1.00 96.19 157 GLY A N 1
ATOM 1121 C CA . GLY A 1 157 ? -6.082 12.953 9.370 1.00 96.19 157 GLY A CA 1
ATOM 1122 C C . GLY A 1 157 ? -4.622 12.520 9.342 1.00 96.19 157 GLY A C 1
ATOM 1123 O O . GLY A 1 157 ? -3.873 12.768 8.395 1.00 96.19 157 GLY A O 1
ATOM 1124 N N . SER A 1 158 ? -4.217 11.906 10.447 1.00 98.06 158 SER A N 1
ATOM 1125 C CA . SER A 1 158 ? -2.907 11.284 10.602 1.00 98.06 158 SER A CA 1
ATOM 1126 C C . SER A 1 158 ? -2.997 9.777 10.369 1.00 98.06 158 SER A C 1
ATOM 1128 O O . SER A 1 158 ? -4.019 9.143 10.649 1.00 98.06 158 SER A O 1
ATOM 1130 N N . ILE A 1 159 ? -1.889 9.186 9.932 1.00 98.69 159 ILE A N 1
ATOM 1131 C CA . ILE A 1 159 ? -1.731 7.733 9.832 1.00 98.69 159 ILE A CA 1
ATOM 1132 C C . ILE A 1 159 ? -0.770 7.256 10.920 1.00 98.69 159 ILE A C 1
ATOM 1134 O O . ILE A 1 159 ? 0.341 7.767 11.055 1.00 98.69 159 ILE A O 1
ATOM 1138 N N . SER A 1 160 ? -1.180 6.248 11.688 1.00 98.69 160 SER A N 1
ATOM 1139 C CA . SER A 1 160 ? -0.337 5.574 12.676 1.00 98.69 160 SER A CA 1
ATOM 1140 C C . SER A 1 160 ? -0.349 4.072 12.430 1.00 98.69 160 SER A C 1
ATOM 1142 O O . SER A 1 160 ? -1.389 3.424 12.547 1.00 98.69 160 SER A O 1
ATOM 1144 N N . ILE A 1 161 ? 0.807 3.508 12.088 1.00 98.81 161 ILE A N 1
ATOM 1145 C CA . ILE A 1 161 ? 0.965 2.071 11.869 1.00 98.81 161 ILE A CA 1
ATOM 1146 C C . ILE A 1 161 ? 2.021 1.541 12.829 1.00 98.81 161 ILE A C 1
ATOM 1148 O O . ILE A 1 161 ? 3.172 1.974 12.802 1.00 98.81 161 ILE A O 1
ATOM 1152 N N . ALA A 1 162 ? 1.635 0.572 13.652 1.00 98.75 162 ALA A N 1
ATOM 1153 C CA . ALA A 1 162 ? 2.518 -0.134 14.565 1.00 98.75 162 ALA A CA 1
ATOM 1154 C C . ALA A 1 162 ? 2.521 -1.632 14.241 1.00 98.75 162 ALA A C 1
ATOM 1156 O O . ALA A 1 162 ? 1.628 -2.380 14.646 1.00 98.75 162 ALA A O 1
ATOM 1157 N N . ALA A 1 163 ? 3.557 -2.064 13.524 1.00 98.56 163 ALA A N 1
ATOM 1158 C CA . ALA A 1 163 ? 3.844 -3.466 13.265 1.00 98.56 163 ALA A CA 1
ATOM 1159 C C . ALA A 1 163 ? 4.799 -4.022 14.333 1.00 98.56 163 ALA A C 1
ATOM 1161 O O . ALA A 1 163 ? 5.849 -3.440 14.618 1.00 98.56 163 ALA A O 1
ATOM 1162 N N . ALA A 1 164 ? 4.481 -5.178 14.910 1.00 98.56 164 ALA A N 1
ATOM 1163 C CA . ALA A 1 164 ? 5.375 -5.834 15.863 1.00 98.56 164 ALA A CA 1
ATOM 1164 C C . ALA A 1 164 ? 6.684 -6.306 15.205 1.00 98.56 164 ALA A C 1
ATOM 1166 O O . ALA A 1 164 ? 7.711 -6.376 15.874 1.00 98.56 164 ALA A O 1
ATOM 1167 N N . GLN A 1 165 ? 6.655 -6.625 13.908 1.00 98.25 165 GLN A N 1
ATOM 1168 C CA . GLN A 1 165 ? 7.793 -7.140 13.149 1.00 98.25 165 GLN A CA 1
ATOM 1169 C C . GLN A 1 165 ? 8.083 -6.268 11.926 1.00 98.25 165 GLN A C 1
ATOM 1171 O O . GLN A 1 165 ? 8.965 -5.411 11.995 1.00 98.25 165 GLN A O 1
ATOM 1176 N N . ASN A 1 166 ? 7.354 -6.463 10.824 1.00 98.31 166 ASN A N 1
ATOM 1177 C CA . ASN A 1 166 ? 7.662 -5.823 9.547 1.00 98.31 166 ASN A CA 1
ATOM 1178 C C . ASN A 1 166 ? 6.514 -4.954 9.040 1.00 98.31 166 ASN A C 1
ATOM 1180 O O . ASN A 1 166 ? 5.339 -5.296 9.183 1.00 98.31 166 ASN A O 1
ATOM 1184 N N . LEU A 1 167 ? 6.884 -3.856 8.390 1.00 98.62 167 LEU A N 1
ATOM 1185 C CA . LEU A 1 167 ? 5.983 -3.023 7.611 1.00 98.62 167 LEU A CA 1
ATOM 1186 C C . LEU A 1 167 ? 6.487 -2.988 6.171 1.00 98.62 167 LEU A C 1
ATOM 1188 O O . LEU A 1 167 ? 7.589 -2.505 5.915 1.00 98.62 167 LEU A O 1
ATOM 1192 N N . LEU A 1 168 ? 5.681 -3.493 5.242 1.00 98.38 168 LEU A N 1
ATOM 1193 C CA . LEU A 1 168 ? 5.952 -3.473 3.810 1.00 98.38 168 LEU A CA 1
ATOM 1194 C C . LEU A 1 168 ? 4.970 -2.533 3.116 1.00 98.38 168 LEU A C 1
ATOM 1196 O O . LEU A 1 168 ? 3.759 -2.682 3.233 1.00 98.38 168 LEU A O 1
ATOM 1200 N N . THR A 1 169 ? 5.503 -1.590 2.350 1.00 97.81 169 THR A N 1
ATOM 1201 C CA . THR A 1 169 ? 4.764 -0.816 1.353 1.00 97.81 169 THR A CA 1
ATOM 1202 C C . THR A 1 169 ? 5.367 -1.114 -0.005 1.00 97.81 169 THR A C 1
ATOM 1204 O O . THR A 1 169 ? 6.567 -0.943 -0.201 1.00 97.81 169 THR A O 1
ATOM 1207 N N . GLN A 1 170 ? 4.564 -1.598 -0.941 1.00 96.06 170 GLN A N 1
ATOM 1208 C CA . GLN A 1 170 ? 5.063 -2.011 -2.242 1.00 96.06 170 GLN A CA 1
ATOM 1209 C C . GLN A 1 170 ? 4.130 -1.560 -3.354 1.00 96.06 170 GLN A C 1
ATOM 1211 O O . GLN A 1 170 ? 2.947 -1.884 -3.334 1.00 96.06 170 GLN A O 1
ATOM 1216 N N . GLY A 1 171 ? 4.672 -0.847 -4.339 1.00 93.06 171 GLY A N 1
ATOM 1217 C CA . GLY A 1 171 ? 3.967 -0.575 -5.590 1.00 93.06 171 GLY A CA 1
ATOM 1218 C C . GLY A 1 171 ? 3.960 -1.820 -6.476 1.00 93.06 171 GLY A C 1
ATOM 1219 O O . GLY A 1 171 ? 4.979 -2.503 -6.600 1.00 93.06 171 GLY A O 1
ATOM 1220 N N . VAL A 1 172 ? 2.826 -2.123 -7.105 1.00 92.50 172 VAL A N 1
ATOM 1221 C CA . VAL A 1 172 ? 2.711 -3.224 -8.071 1.00 92.50 172 VAL A CA 1
ATOM 1222 C C . VAL A 1 172 ? 2.904 -2.667 -9.472 1.00 92.50 172 VAL A C 1
ATOM 1224 O O . VAL A 1 172 ? 2.110 -1.862 -9.953 1.00 92.50 172 VAL A O 1
ATOM 1227 N N . PHE A 1 173 ? 3.979 -3.087 -10.129 1.00 90.19 173 PHE A N 1
ATOM 1228 C CA . PHE A 1 173 ? 4.259 -2.714 -11.510 1.00 90.19 173 PHE A CA 1
ATOM 1229 C C . PHE A 1 173 ? 3.621 -3.743 -12.438 1.00 90.19 173 PHE A C 1
ATOM 1231 O O . PHE A 1 173 ? 3.659 -4.936 -12.155 1.00 90.19 173 PHE A O 1
ATOM 1238 N N . THR A 1 174 ? 3.039 -3.289 -13.543 1.00 91.56 174 THR A N 1
ATOM 1239 C CA . THR A 1 174 ? 2.446 -4.148 -14.577 1.00 91.56 174 THR A CA 1
ATOM 1240 C C . THR A 1 174 ? 2.807 -3.640 -15.964 1.00 91.56 174 THR A C 1
ATOM 1242 O O . THR A 1 174 ? 3.355 -2.547 -16.111 1.00 91.56 174 THR A O 1
ATOM 1245 N N . GLY A 1 175 ? 2.506 -4.433 -16.988 1.00 90.44 175 GLY A N 1
ATOM 1246 C CA . GLY A 1 175 ? 2.802 -4.111 -18.374 1.00 90.44 175 GLY A CA 1
ATOM 1247 C C . GLY A 1 175 ? 4.195 -4.562 -18.796 1.00 90.44 175 GLY A C 1
ATOM 1248 O O . GLY A 1 175 ? 4.900 -5.283 -18.091 1.00 90.44 175 GLY A O 1
ATOM 1249 N N . GLN A 1 176 ? 4.580 -4.161 -20.003 1.00 90.81 176 GLN A N 1
ATOM 1250 C CA . GLN A 1 176 ? 5.775 -4.668 -20.666 1.00 90.81 176 GLN A CA 1
ATOM 1251 C C . GLN A 1 176 ? 6.590 -3.524 -21.245 1.00 90.81 176 GLN A C 1
ATOM 1253 O O . GLN A 1 176 ? 6.042 -2.522 -21.707 1.00 90.81 176 GLN A O 1
ATOM 1258 N N . ALA A 1 177 ? 7.906 -3.700 -21.273 1.00 87.44 177 ALA A N 1
ATOM 1259 C CA . ALA A 1 177 ? 8.814 -2.826 -21.996 1.00 87.44 177 ALA A CA 1
ATOM 1260 C C . ALA A 1 177 ? 9.644 -3.648 -22.976 1.00 87.44 177 ALA A C 1
ATOM 1262 O O . ALA A 1 177 ? 10.166 -4.707 -22.634 1.00 87.44 177 ALA A O 1
ATOM 1263 N N . SER A 1 178 ? 9.784 -3.161 -24.205 1.00 87.50 178 SER A N 1
ATOM 1264 C CA . SER A 1 178 ? 10.624 -3.804 -25.207 1.00 87.50 178 SER A CA 1
ATOM 1265 C C . SER A 1 178 ? 11.476 -2.789 -25.948 1.00 87.50 178 SER A C 1
ATOM 1267 O O . SER A 1 178 ? 11.052 -1.669 -26.245 1.00 87.50 178 SER A O 1
ATOM 1269 N N . TYR A 1 179 ? 12.694 -3.209 -26.257 1.00 85.25 179 TYR A N 1
ATOM 1270 C CA . TYR A 1 179 ? 13.608 -2.510 -27.140 1.00 85.25 179 TYR A CA 1
ATOM 1271 C C . TYR A 1 179 ? 14.155 -3.507 -28.147 1.00 85.25 179 TYR A C 1
ATOM 1273 O O . TYR A 1 179 ? 14.626 -4.578 -27.769 1.00 85.25 179 TYR A O 1
ATOM 1281 N N . HIS A 1 180 ? 14.105 -3.145 -29.422 1.00 84.75 180 HIS A N 1
ATOM 1282 C CA . HIS A 1 180 ? 14.662 -3.934 -30.509 1.00 84.75 180 HIS A CA 1
ATOM 1283 C C . HIS A 1 180 ? 15.460 -3.021 -31.436 1.00 84.75 180 HIS A C 1
ATOM 1285 O O . HIS A 1 180 ? 14.954 -2.001 -31.910 1.00 84.75 180 HIS A O 1
ATOM 1291 N N . GLN A 1 181 ? 16.690 -3.422 -31.736 1.00 83.75 181 GLN A N 1
ATOM 1292 C CA . GLN A 1 181 ? 17.570 -2.787 -32.703 1.00 83.75 181 GLN A CA 1
ATOM 1293 C C . GLN A 1 181 ? 18.054 -3.831 -33.711 1.00 83.75 181 GLN A C 1
ATOM 1295 O O . GLN A 1 181 ? 18.665 -4.825 -33.330 1.00 83.75 181 GLN A O 1
ATOM 1300 N N . SER A 1 182 ? 17.834 -3.566 -34.999 1.00 82.88 182 SER A N 1
ATOM 1301 C CA . SER A 1 182 ? 18.366 -4.349 -36.117 1.00 82.88 182 SER A CA 1
ATOM 1302 C C . SER A 1 182 ? 19.271 -3.462 -36.965 1.00 82.88 182 SER A C 1
ATOM 1304 O O . SER A 1 182 ? 18.907 -2.334 -37.304 1.00 82.88 182 SER A O 1
ATOM 1306 N N . CYS A 1 183 ? 20.458 -3.961 -37.297 1.00 81.00 183 CYS A N 1
ATOM 1307 C CA . CYS A 1 183 ? 21.429 -3.284 -38.145 1.00 81.00 183 CYS A CA 1
ATOM 1308 C C . CYS A 1 183 ? 21.842 -4.210 -39.292 1.00 81.00 183 CYS A C 1
ATOM 1310 O O . CYS A 1 183 ? 22.312 -5.325 -39.061 1.00 81.00 183 CYS A O 1
ATOM 1312 N N . PHE A 1 184 ? 21.667 -3.729 -40.526 1.00 74.31 184 PHE A N 1
ATOM 1313 C CA . PHE A 1 184 ? 22.099 -4.417 -41.747 1.00 74.31 184 PHE A CA 1
ATOM 1314 C C . PHE A 1 184 ? 23.092 -3.558 -42.542 1.00 74.31 184 PHE A C 1
ATOM 1316 O O . PHE A 1 184 ? 24.271 -3.870 -42.622 1.00 74.31 184 PHE A O 1
ATOM 1323 N N . ILE A 1 185 ? 22.605 -2.440 -43.083 1.00 72.44 185 ILE A N 1
ATOM 1324 C CA . ILE A 1 185 ? 23.398 -1.353 -43.691 1.00 72.44 185 ILE A CA 1
ATOM 1325 C C . ILE A 1 185 ? 23.028 -0.045 -42.985 1.00 72.44 185 ILE A C 1
ATOM 1327 O O . ILE A 1 185 ? 23.887 0.733 -42.590 1.00 72.44 185 ILE A O 1
ATOM 1331 N N . PHE A 1 186 ? 21.729 0.136 -42.742 1.00 74.06 186 PHE A N 1
ATOM 1332 C CA . PHE A 1 186 ? 21.172 1.123 -41.825 1.00 74.06 186 PHE A CA 1
ATOM 1333 C C . PHE A 1 186 ? 20.671 0.420 -40.564 1.00 74.06 186 PHE A C 1
ATOM 1335 O O . PHE A 1 186 ? 20.317 -0.765 -40.608 1.00 74.06 186 PHE A O 1
ATOM 1342 N N . CYS A 1 187 ? 20.626 1.148 -39.453 1.00 74.12 187 CYS A N 1
ATOM 1343 C CA . CYS A 1 187 ? 20.063 0.642 -38.209 1.00 74.12 187 CYS A CA 1
ATOM 1344 C C . CYS A 1 187 ? 18.621 1.121 -38.053 1.00 74.12 187 CYS A C 1
ATOM 1346 O O . CYS A 1 187 ? 18.310 2.301 -38.229 1.00 74.12 187 CYS A O 1
ATOM 1348 N N . ARG A 1 188 ? 17.743 0.200 -37.669 1.00 78.25 188 ARG A N 1
ATOM 1349 C CA . ARG A 1 188 ? 16.370 0.488 -37.270 1.00 78.25 188 ARG A CA 1
ATOM 1350 C C . ARG A 1 188 ? 16.202 0.097 -35.815 1.00 78.25 188 ARG A C 1
ATOM 1352 O O . ARG A 1 188 ? 16.493 -1.038 -35.443 1.00 78.25 188 ARG A O 1
ATOM 1359 N N . ALA A 1 189 ? 15.724 1.034 -35.009 1.00 79.44 189 ALA A N 1
ATOM 1360 C CA . ALA A 1 189 ? 15.352 0.781 -33.628 1.00 79.44 189 ALA A CA 1
ATOM 1361 C C . ALA A 1 189 ? 13.859 1.042 -33.414 1.00 79.44 189 ALA A C 1
ATOM 1363 O O . ALA A 1 189 ? 13.293 1.991 -33.964 1.00 79.44 189 ALA A O 1
ATOM 1364 N N . SER A 1 190 ? 13.241 0.208 -32.587 1.00 81.19 190 SER A N 1
ATOM 1365 C CA . SER A 1 190 ? 11.871 0.356 -32.108 1.00 81.19 190 SER A CA 1
ATOM 1366 C C . SER A 1 190 ? 11.830 0.084 -30.613 1.00 81.19 190 SER A C 1
ATOM 1368 O O . SER A 1 190 ? 12.479 -0.847 -30.137 1.00 81.19 190 SER A O 1
ATOM 1370 N N . ALA A 1 191 ? 11.044 0.871 -29.888 1.00 83.12 191 ALA A N 1
ATOM 1371 C CA . ALA A 1 191 ? 10.802 0.657 -28.473 1.00 83.12 191 ALA A CA 1
ATOM 1372 C C . ALA A 1 191 ? 9.308 0.779 -28.160 1.00 83.12 191 ALA A C 1
ATOM 1374 O O . ALA A 1 191 ? 8.583 1.533 -28.821 1.00 83.12 191 ALA A O 1
ATOM 1375 N N . SER A 1 192 ? 8.853 0.059 -27.143 1.00 85.56 192 SER A N 1
ATOM 1376 C CA . SER A 1 192 ? 7.512 0.176 -26.570 1.00 85.56 192 SER A CA 1
ATOM 1377 C C . SER A 1 192 ? 7.581 0.027 -25.054 1.00 85.56 192 SER A C 1
ATOM 1379 O O . SER A 1 192 ? 8.460 -0.652 -24.528 1.00 85.56 192 SER A O 1
ATOM 1381 N N . SER A 1 193 ? 6.687 0.713 -24.352 1.00 85.50 193 SER A N 1
ATOM 1382 C CA . SER A 1 193 ? 6.497 0.546 -22.916 1.00 85.50 193 SER A CA 1
ATOM 1383 C C . SER A 1 193 ? 5.030 0.775 -22.598 1.00 85.50 193 SER A C 1
ATOM 1385 O O . SER A 1 193 ? 4.454 1.773 -23.033 1.00 85.50 193 SER A O 1
ATOM 1387 N N . THR A 1 194 ? 4.444 -0.161 -21.866 1.00 86.75 194 THR A N 1
ATOM 1388 C CA . THR A 1 194 ? 3.131 -0.043 -21.224 1.00 86.75 194 THR A CA 1
ATOM 1389 C C . THR A 1 194 ? 3.260 -0.121 -19.706 1.00 86.75 194 THR A C 1
ATOM 1391 O O . THR A 1 194 ? 2.269 -0.356 -19.023 1.00 86.75 194 THR A O 1
ATOM 1394 N N . VAL A 1 195 ? 4.481 0.046 -19.182 1.00 86.31 195 VAL A N 1
ATOM 1395 C CA . VAL A 1 195 ? 4.770 -0.134 -17.761 1.00 86.31 195 VAL A CA 1
ATOM 1396 C C . VAL A 1 195 ? 4.039 0.912 -16.930 1.00 86.31 195 VAL A C 1
ATOM 1398 O O . VAL A 1 195 ? 4.176 2.112 -17.171 1.00 86.31 195 VAL A O 1
ATOM 1401 N N . GLN A 1 196 ? 3.280 0.446 -15.945 1.00 87.31 196 GLN A N 1
ATOM 1402 C CA . GLN A 1 196 ? 2.501 1.271 -15.025 1.00 87.31 196 GLN A CA 1
ATOM 1403 C C . GLN A 1 196 ? 2.659 0.750 -13.599 1.00 87.31 196 GLN A C 1
ATOM 1405 O O . GLN A 1 196 ? 2.824 -0.451 -13.399 1.00 87.31 196 GLN A O 1
ATOM 1410 N N . ALA A 1 197 ? 2.605 1.653 -12.622 1.00 87.62 197 ALA A N 1
ATOM 1411 C CA . ALA A 1 197 ? 2.645 1.323 -11.202 1.00 87.62 197 ALA A CA 1
ATOM 1412 C C . ALA A 1 197 ? 1.263 1.542 -10.576 1.00 87.62 197 ALA A C 1
ATOM 1414 O O . ALA A 1 197 ? 0.615 2.554 -10.843 1.00 87.62 197 ALA A O 1
ATOM 1415 N N . PHE A 1 198 ? 0.841 0.605 -9.733 1.00 90.50 198 PHE A N 1
ATOM 1416 C CA . PHE A 1 198 ? -0.434 0.611 -9.029 1.00 90.50 198 PHE A CA 1
ATOM 1417 C C . PHE A 1 198 ? -0.203 0.513 -7.522 1.00 90.50 198 PHE A C 1
ATOM 1419 O O . PHE A 1 198 ? 0.562 -0.335 -7.056 1.00 90.50 198 PHE A O 1
ATOM 1426 N N . GLY A 1 199 ? -0.873 1.399 -6.783 1.00 91.06 199 GLY A N 1
ATOM 1427 C CA . GLY A 1 199 ? -0.841 1.488 -5.323 1.00 91.06 199 GLY A CA 1
ATOM 1428 C C . GLY A 1 199 ? 0.557 1.463 -4.709 1.00 91.06 199 GLY A C 1
ATOM 1429 O O . GLY A 1 199 ? 1.487 2.082 -5.226 1.00 91.06 199 GLY A O 1
ATOM 1430 N N . GLY A 1 200 ? 0.682 0.806 -3.555 1.00 91.69 200 GLY A N 1
ATOM 1431 C CA . GLY A 1 200 ? 1.848 0.953 -2.688 1.00 91.69 200 GLY A CA 1
ATOM 1432 C C . GLY A 1 200 ? 1.909 2.345 -2.073 1.00 91.69 200 GLY A C 1
ATOM 1433 O O . GLY A 1 200 ? 2.993 2.908 -1.946 1.00 91.69 200 GLY A O 1
ATOM 1434 N N . VAL A 1 201 ? 0.751 2.926 -1.757 1.00 95.19 201 VAL A N 1
ATOM 1435 C CA . VAL A 1 201 ? 0.646 4.304 -1.268 1.00 95.19 201 VAL A CA 1
ATOM 1436 C C . VAL A 1 201 ? 0.263 4.311 0.203 1.00 95.19 201 VAL A C 1
ATOM 1438 O O . VAL A 1 201 ? -0.660 3.605 0.611 1.00 95.19 201 VAL A O 1
ATOM 1441 N N . ILE A 1 202 ? 0.963 5.124 0.987 1.00 97.62 202 ILE A N 1
ATOM 1442 C CA . ILE A 1 202 ? 0.538 5.567 2.313 1.00 97.62 202 ILE A CA 1
ATOM 1443 C C . ILE A 1 202 ? 0.561 7.091 2.290 1.00 97.62 202 ILE A C 1
ATOM 1445 O O . ILE A 1 202 ? 1.627 7.672 2.103 1.00 97.62 202 ILE A O 1
ATOM 1449 N N . GLU A 1 203 ? -0.588 7.732 2.465 1.00 96.62 203 GLU A N 1
ATOM 1450 C CA . GLU A 1 203 ? -0.696 9.189 2.377 1.00 96.62 203 GLU A CA 1
ATOM 1451 C C . GLU A 1 203 ? -1.574 9.751 3.490 1.00 96.62 203 GLU A C 1
ATOM 1453 O O . GLU A 1 203 ? -2.722 9.338 3.656 1.00 96.62 203 GLU A O 1
ATOM 1458 N N . ALA A 1 204 ? -1.025 10.696 4.251 1.00 96.56 204 ALA A N 1
ATOM 1459 C CA . ALA A 1 204 ? -1.740 11.387 5.315 1.00 96.56 204 ALA A CA 1
ATOM 1460 C C . ALA A 1 204 ? -1.765 12.899 5.076 1.00 96.56 204 ALA A C 1
ATOM 1462 O O . ALA A 1 204 ? -0.716 13.517 4.881 1.00 96.56 204 ALA A O 1
ATOM 1463 N N . GLY A 1 205 ? -2.943 13.504 5.224 1.00 93.12 205 GLY A N 1
ATOM 1464 C CA . GLY A 1 205 ? -3.153 14.953 5.227 1.00 93.12 205 GLY A CA 1
ATOM 1465 C C . GLY A 1 205 ? -2.526 15.672 6.427 1.00 93.12 205 GLY A C 1
ATOM 1466 O O . GLY A 1 205 ? -2.446 16.900 6.443 1.00 93.12 205 GLY A O 1
ATOM 1467 N N . LYS A 1 206 ? -2.072 14.926 7.442 1.00 94.94 206 LYS A N 1
ATOM 1468 C CA . LYS A 1 206 ? -1.314 15.420 8.601 1.00 94.94 206 LYS A CA 1
ATOM 1469 C C . LYS A 1 206 ? -0.034 14.603 8.794 1.00 94.94 206 LYS A C 1
ATOM 1471 O O . LYS A 1 206 ? 0.769 14.486 7.873 1.00 94.94 206 LYS A O 1
ATOM 1476 N N . ASP A 1 207 ? 0.187 14.075 9.993 1.00 96.06 207 ASP A N 1
ATOM 1477 C CA . ASP A 1 207 ? 1.396 13.341 10.346 1.00 96.06 207 ASP A CA 1
ATOM 1478 C C . ASP A 1 207 ? 1.267 11.861 9.971 1.00 96.06 207 ASP A C 1
ATOM 1480 O O . ASP A 1 207 ? 0.191 11.268 10.060 1.00 96.06 207 ASP A O 1
ATOM 1484 N N . THR A 1 208 ? 2.385 11.233 9.621 1.00 97.38 208 THR A N 1
ATOM 1485 C CA . THR A 1 208 ? 2.481 9.779 9.469 1.00 97.38 208 THR A CA 1
ATOM 1486 C C . THR A 1 208 ? 3.519 9.237 10.437 1.00 97.38 208 THR A C 1
ATOM 1488 O O . THR A 1 208 ? 4.672 9.662 10.421 1.00 97.38 208 THR A O 1
ATOM 1491 N N . THR A 1 209 ? 3.133 8.273 11.270 1.00 98.00 209 THR A N 1
ATOM 1492 C CA . THR A 1 209 ? 4.052 7.525 12.136 1.00 98.00 209 THR A CA 1
ATOM 1493 C C . THR A 1 209 ? 4.031 6.055 11.755 1.00 98.00 209 THR A C 1
ATOM 1495 O O . THR A 1 209 ? 3.012 5.383 11.903 1.00 98.00 209 THR A O 1
ATOM 1498 N N . LEU A 1 210 ? 5.169 5.553 11.285 1.00 98.25 210 LEU A N 1
ATOM 1499 C CA . LEU A 1 210 ? 5.377 4.150 10.957 1.00 98.25 210 LEU A CA 1
ATOM 1500 C C . LEU A 1 210 ? 6.363 3.550 11.952 1.00 98.25 210 LEU A C 1
ATOM 1502 O O . LEU A 1 210 ? 7.498 4.013 12.066 1.00 98.25 210 LEU A O 1
ATOM 1506 N N . LYS A 1 211 ? 5.933 2.505 12.653 1.00 98.31 211 LYS A N 1
ATOM 1507 C CA . LYS A 1 211 ? 6.750 1.770 13.612 1.00 98.31 211 LYS A CA 1
ATOM 1508 C C . LYS A 1 211 ? 6.805 0.292 13.255 1.00 98.31 211 LYS A C 1
ATOM 1510 O O . LYS A 1 211 ? 5.763 -0.325 13.038 1.00 98.31 211 LYS A O 1
ATOM 1515 N N . ALA A 1 212 ? 8.007 -0.276 13.253 1.00 97.94 212 ALA A N 1
ATOM 1516 C CA . ALA A 1 212 ? 8.221 -1.705 13.056 1.00 97.94 212 ALA A CA 1
ATOM 1517 C C . ALA A 1 212 ? 9.291 -2.239 14.016 1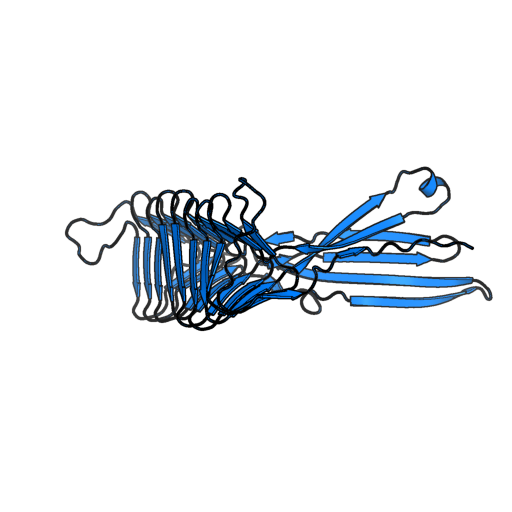.00 97.94 212 ALA A C 1
ATOM 1519 O O . ALA A 1 212 ? 10.345 -1.631 14.187 1.00 97.94 212 ALA A O 1
ATOM 1520 N N . GLY A 1 213 ? 9.052 -3.398 14.632 1.00 97.12 213 GLY A N 1
ATOM 1521 C CA . GLY A 1 213 ? 10.032 -4.012 15.536 1.00 97.12 213 GLY A CA 1
ATOM 1522 C C . GLY A 1 213 ? 11.280 -4.563 14.836 1.00 97.12 213 GLY A C 1
ATOM 1523 O O . GLY A 1 213 ? 12.274 -4.846 15.498 1.00 97.12 213 GLY A O 1
ATOM 1524 N N . THR A 1 214 ? 11.249 -4.734 13.512 1.00 96.81 214 THR A N 1
ATOM 1525 C CA . THR A 1 214 ? 12.364 -5.269 12.718 1.00 96.81 214 THR A CA 1
ATOM 1526 C C . THR A 1 214 ? 12.697 -4.372 11.534 1.00 96.81 214 THR A C 1
ATOM 1528 O O . THR A 1 214 ? 13.806 -3.837 11.475 1.00 96.81 214 THR A O 1
ATOM 1531 N N . GLN A 1 215 ? 11.763 -4.198 10.593 1.00 96.25 215 GLN A N 1
ATOM 1532 C CA . GLN A 1 215 ? 12.052 -3.475 9.358 1.00 96.25 215 GLN A CA 1
ATOM 1533 C C . GLN A 1 215 ? 10.843 -2.727 8.790 1.00 96.25 215 GLN A C 1
ATOM 1535 O O . GLN A 1 215 ? 9.737 -3.262 8.730 1.00 96.25 215 GLN A O 1
ATOM 1540 N N . ILE A 1 216 ? 11.095 -1.511 8.302 1.00 97.62 216 ILE A N 1
ATOM 1541 C CA . ILE A 1 216 ? 10.213 -0.779 7.387 1.00 97.62 216 ILE A CA 1
ATOM 1542 C C . ILE A 1 216 ? 10.798 -0.890 5.978 1.00 97.62 216 ILE A C 1
ATOM 1544 O O . ILE A 1 216 ? 11.931 -0.476 5.740 1.00 97.62 216 ILE A O 1
ATOM 1548 N N . THR A 1 217 ? 10.034 -1.428 5.034 1.00 96.38 217 THR A N 1
ATOM 1549 C CA . THR A 1 217 ? 10.427 -1.531 3.624 1.00 96.38 217 THR A CA 1
ATOM 1550 C C . THR A 1 217 ? 9.424 -0.799 2.750 1.00 96.38 217 THR A C 1
ATOM 1552 O O . THR A 1 217 ? 8.228 -1.070 2.813 1.00 96.38 217 THR A O 1
ATOM 1555 N N . ASN A 1 218 ? 9.922 0.098 1.902 1.00 95.12 218 ASN A N 1
ATOM 1556 C CA . ASN A 1 218 ? 9.158 0.703 0.825 1.00 95.12 218 ASN A CA 1
ATOM 1557 C C . ASN A 1 218 ? 9.801 0.374 -0.528 1.00 95.12 218 ASN A C 1
ATOM 1559 O O . ASN A 1 218 ? 10.871 0.897 -0.840 1.00 95.12 218 ASN A O 1
ATOM 1563 N N . THR A 1 219 ? 9.147 -0.470 -1.326 1.00 92.69 219 THR A N 1
ATOM 1564 C CA . THR A 1 219 ? 9.639 -0.947 -2.626 1.00 92.69 219 THR A CA 1
ATOM 1565 C C . THR A 1 219 ? 8.730 -0.464 -3.749 1.00 92.69 219 THR A C 1
ATOM 1567 O O . THR A 1 219 ? 7.619 -0.951 -3.925 1.00 92.69 219 THR A O 1
ATOM 1570 N N . GLY A 1 220 ? 9.177 0.523 -4.521 1.00 86.00 220 GLY A N 1
ATOM 1571 C CA . GLY A 1 220 ? 8.414 1.080 -5.638 1.00 86.00 220 GLY A CA 1
ATOM 1572 C C . GLY A 1 220 ? 7.138 1.825 -5.227 1.00 86.00 220 GLY A C 1
ATOM 1573 O O . GLY A 1 220 ? 6.432 2.321 -6.098 1.00 86.00 220 GLY A O 1
ATOM 1574 N N . GLY A 1 221 ? 6.854 1.924 -3.925 1.00 89.81 221 GLY A N 1
ATOM 1575 C CA . GLY A 1 221 ? 5.719 2.643 -3.363 1.00 89.81 221 GLY A CA 1
ATOM 1576 C C . GLY A 1 221 ? 6.065 4.065 -2.920 1.00 89.81 221 GLY A C 1
ATOM 1577 O O . GLY A 1 221 ? 7.193 4.549 -3.071 1.00 89.81 221 GLY A O 1
ATOM 1578 N N . THR A 1 222 ? 5.086 4.733 -2.327 1.00 91.06 222 THR A N 1
ATOM 1579 C CA . THR A 1 222 ? 5.164 6.130 -1.904 1.00 91.06 222 THR A CA 1
ATOM 1580 C C . THR A 1 222 ? 4.556 6.276 -0.516 1.00 91.06 222 THR A C 1
ATOM 1582 O O . THR A 1 222 ? 3.413 5.895 -0.291 1.00 91.06 222 THR A O 1
ATOM 1585 N N . VAL A 1 223 ? 5.327 6.838 0.412 1.00 94.62 223 VAL A N 1
ATOM 1586 C CA . VAL A 1 223 ? 4.876 7.200 1.757 1.00 94.62 223 VAL A CA 1
ATOM 1587 C C . VAL A 1 223 ? 4.989 8.711 1.896 1.00 94.62 223 VAL A C 1
ATOM 1589 O O . VAL A 1 223 ? 6.094 9.255 1.817 1.00 94.62 223 VAL A O 1
ATOM 1592 N N . VAL A 1 224 ? 3.858 9.385 2.077 1.00 90.88 224 VAL A N 1
ATOM 1593 C CA . VAL A 1 224 ? 3.759 10.844 2.139 1.00 90.88 224 VAL A CA 1
ATOM 1594 C C . VAL A 1 224 ? 3.004 11.262 3.394 1.00 90.88 224 VAL A C 1
ATOM 1596 O O . VAL A 1 224 ? 1.932 10.749 3.702 1.00 90.88 224 VAL A O 1
ATOM 1599 N N . ALA A 1 225 ? 3.568 12.228 4.106 1.00 92.38 225 ALA A N 1
ATOM 1600 C CA . ALA A 1 225 ? 2.876 12.990 5.132 1.00 92.38 225 ALA A CA 1
ATOM 1601 C C . ALA A 1 225 ? 2.912 14.464 4.736 1.00 92.38 225 ALA A C 1
ATOM 1603 O O . ALA A 1 225 ? 3.990 14.995 4.457 1.00 92.38 225 ALA A O 1
ATOM 1604 N N . ILE A 1 226 ? 1.768 15.147 4.749 1.00 90.75 226 ILE A N 1
ATOM 1605 C CA . ILE A 1 226 ? 1.765 16.608 4.607 1.00 90.75 226 ILE A CA 1
ATOM 1606 C C . ILE A 1 226 ? 2.502 17.242 5.793 1.00 90.75 226 ILE A C 1
ATOM 1608 O O . ILE A 1 226 ? 3.285 18.174 5.608 1.00 90.75 226 ILE A O 1
ATOM 1612 N N . GLY A 1 227 ? 2.280 16.719 7.002 1.00 90.69 227 GLY A N 1
ATOM 1613 C CA . GLY A 1 227 ? 2.964 17.097 8.236 1.00 90.69 227 GLY A CA 1
ATOM 1614 C C . GLY A 1 227 ? 4.302 16.378 8.418 1.00 90.69 227 GLY A C 1
ATOM 1615 O O . GLY A 1 227 ? 5.133 16.315 7.510 1.00 90.69 227 GLY A O 1
ATOM 1616 N N . ASN A 1 228 ? 4.537 15.863 9.624 1.00 90.06 228 ASN A N 1
ATOM 1617 C CA . ASN A 1 228 ? 5.750 15.127 9.964 1.00 90.06 228 ASN A CA 1
ATOM 1618 C C . ASN A 1 228 ? 5.639 13.658 9.558 1.00 90.06 228 ASN A C 1
ATOM 1620 O O . ASN A 1 228 ? 4.612 13.011 9.766 1.00 90.06 228 ASN A O 1
ATOM 1624 N N . LEU A 1 229 ? 6.739 13.111 9.050 1.00 92.19 229 LEU A N 1
ATOM 1625 C CA . LEU A 1 229 ? 6.889 11.690 8.779 1.00 92.19 229 LEU A CA 1
ATOM 1626 C C . LEU A 1 229 ? 7.891 11.098 9.769 1.00 92.19 229 LEU A C 1
ATOM 1628 O O . LEU A 1 229 ? 9.072 11.434 9.732 1.00 92.19 229 LEU A O 1
ATOM 1632 N N . LYS A 1 230 ? 7.435 10.194 10.635 1.00 93.94 230 LYS A N 1
ATOM 1633 C CA . LYS A 1 230 ? 8.281 9.473 11.587 1.00 93.94 230 LYS A CA 1
ATOM 1634 C C . LYS A 1 230 ? 8.380 8.003 11.212 1.00 93.94 230 LYS A C 1
ATOM 1636 O O . LYS A 1 230 ? 7.366 7.318 11.108 1.00 93.94 230 LYS A O 1
ATOM 1641 N N . LEU A 1 231 ? 9.609 7.524 11.059 1.00 94.12 231 LEU A N 1
ATOM 1642 C CA . LEU A 1 231 ? 9.954 6.136 10.773 1.00 94.12 231 LEU A CA 1
ATOM 1643 C C . LEU A 1 231 ? 10.777 5.594 11.952 1.00 94.12 231 LEU A C 1
ATOM 1645 O O . LEU A 1 231 ? 11.890 6.056 12.204 1.00 94.12 231 LEU A O 1
ATOM 1649 N N . ASP A 1 232 ? 10.211 4.644 12.694 1.00 95.25 232 ASP A N 1
ATOM 1650 C CA . ASP A 1 232 ? 10.810 4.033 13.887 1.00 95.25 232 ASP A CA 1
ATOM 1651 C C . ASP A 1 232 ? 10.970 2.520 13.690 1.00 95.25 232 ASP A C 1
ATOM 1653 O O . ASP A 1 232 ? 10.028 1.749 13.894 1.00 95.25 232 ASP A O 1
ATOM 1657 N N . ALA A 1 233 ? 12.153 2.089 13.247 1.00 93.88 233 ALA A N 1
ATOM 1658 C CA . ALA A 1 233 ? 12.483 0.675 13.094 1.00 93.88 233 ALA A CA 1
ATOM 1659 C C . ALA A 1 233 ? 13.997 0.441 13.133 1.00 93.88 233 ALA A C 1
ATOM 1661 O O . ALA A 1 233 ? 14.748 1.299 12.681 1.00 93.88 233 ALA A O 1
ATOM 1662 N N . PRO A 1 234 ? 14.483 -0.740 13.563 1.00 94.06 234 PRO A N 1
ATOM 1663 C CA . PRO A 1 234 ? 15.910 -1.060 13.492 1.00 94.06 234 PRO A CA 1
ATOM 1664 C C . PRO A 1 234 ? 16.507 -0.863 12.093 1.00 94.06 234 PRO A C 1
ATOM 1666 O O . PRO A 1 234 ? 17.636 -0.388 11.968 1.00 94.06 234 PRO A O 1
ATOM 1669 N N . LYS A 1 235 ? 15.736 -1.189 11.047 1.00 91.88 235 LYS A N 1
ATOM 1670 C CA . LYS A 1 235 ? 16.123 -1.003 9.650 1.00 91.88 235 LYS A CA 1
ATOM 1671 C C . LYS A 1 235 ? 14.999 -0.373 8.832 1.00 91.88 235 LYS A C 1
ATOM 1673 O O . LYS A 1 235 ? 13.863 -0.836 8.869 1.00 91.88 235 LYS A O 1
ATOM 1678 N N . THR A 1 236 ? 15.338 0.614 8.014 1.00 91.69 236 THR A N 1
ATOM 1679 C CA . THR A 1 236 ? 14.456 1.192 6.998 1.00 91.69 236 THR A CA 1
ATOM 1680 C C . THR A 1 236 ? 15.076 1.034 5.613 1.00 91.69 236 THR A C 1
ATOM 1682 O O . THR A 1 236 ? 16.250 1.338 5.418 1.00 91.69 236 THR A O 1
ATOM 1685 N N . LEU A 1 237 ? 14.297 0.546 4.649 1.00 91.12 237 LEU A N 1
ATOM 1686 C CA . LEU A 1 237 ? 14.727 0.290 3.278 1.00 91.12 237 LEU A CA 1
ATOM 1687 C C . LEU A 1 237 ? 13.852 1.064 2.286 1.00 91.12 237 LEU A C 1
ATOM 1689 O O . LEU A 1 237 ? 12.639 0.873 2.247 1.00 91.12 237 LEU A O 1
ATOM 1693 N N . ALA A 1 238 ? 14.483 1.909 1.474 1.00 88.94 238 ALA A N 1
ATOM 1694 C CA . ALA A 1 238 ? 13.853 2.677 0.405 1.00 88.94 238 ALA A CA 1
ATOM 1695 C C . ALA A 1 238 ? 14.339 2.158 -0.956 1.00 88.94 238 ALA A C 1
ATOM 1697 O O . ALA A 1 238 ? 15.468 2.432 -1.368 1.00 88.94 238 ALA A O 1
ATOM 1698 N N . GLN A 1 239 ? 13.499 1.389 -1.645 1.00 86.50 239 GLN A N 1
ATOM 1699 C CA . GLN A 1 239 ? 13.833 0.701 -2.889 1.00 86.50 239 GLN A CA 1
ATOM 1700 C C . GLN A 1 239 ? 13.044 1.243 -4.074 1.00 86.50 239 GLN A C 1
ATOM 1702 O O . GLN A 1 239 ? 11.820 1.192 -4.079 1.00 86.50 239 GLN A O 1
ATOM 1707 N N . GLY A 1 240 ? 13.739 1.721 -5.100 1.00 82.94 240 GLY A N 1
ATOM 1708 C CA . GLY A 1 240 ? 13.121 2.066 -6.376 1.00 82.94 240 GLY A CA 1
ATOM 1709 C C . GLY A 1 240 ? 12.942 0.828 -7.256 1.00 82.94 240 GLY A C 1
ATOM 1710 O O . GLY A 1 240 ? 13.704 -0.133 -7.155 1.00 82.94 240 GLY A O 1
ATOM 1711 N N . VAL A 1 241 ? 11.945 0.859 -8.137 1.00 84.44 241 VAL A N 1
ATOM 1712 C CA . VAL A 1 241 ? 11.716 -0.175 -9.157 1.00 84.44 241 VAL A CA 1
ATOM 1713 C C . VAL A 1 241 ? 11.940 0.441 -10.543 1.00 84.44 241 VAL A C 1
ATOM 1715 O O . VAL A 1 241 ? 11.444 1.542 -10.792 1.00 84.44 241 VAL A O 1
ATOM 1718 N N . PRO A 1 242 ? 12.672 -0.210 -11.465 1.00 79.19 242 PRO A N 1
ATOM 1719 C CA . PRO A 1 242 ? 12.937 0.354 -12.788 1.00 79.19 242 PRO A CA 1
ATOM 1720 C C . PRO A 1 242 ? 11.658 0.613 -13.609 1.00 79.19 242 PRO A C 1
ATOM 1722 O O . PRO A 1 242 ? 11.004 -0.309 -14.094 1.00 79.19 242 PRO A O 1
ATOM 1725 N N . GLY A 1 243 ? 11.322 1.881 -13.827 1.00 78.44 243 GLY A N 1
ATOM 1726 C CA . GLY A 1 243 ? 10.314 2.315 -14.794 1.00 78.44 243 GLY A CA 1
ATOM 1727 C C . GLY A 1 243 ? 10.914 2.481 -16.193 1.00 78.44 243 GLY A C 1
ATOM 1728 O O . GLY A 1 243 ? 12.110 2.746 -16.332 1.00 78.44 243 GLY A O 1
ATOM 1729 N N . TYR A 1 244 ? 10.087 2.352 -17.238 1.00 76.38 244 TYR A N 1
ATOM 1730 C CA . TYR A 1 244 ? 10.523 2.459 -18.636 1.00 76.38 244 TYR A CA 1
ATOM 1731 C C . TYR A 1 244 ? 9.725 3.510 -19.408 1.00 76.38 244 TYR A C 1
ATOM 1733 O O . TYR A 1 244 ? 8.523 3.353 -19.623 1.00 76.38 244 TYR A O 1
ATOM 1741 N N . THR A 1 245 ? 10.415 4.528 -19.921 1.00 72.69 245 THR A N 1
ATOM 1742 C CA . THR A 1 245 ? 9.827 5.575 -20.770 1.00 72.69 245 THR A CA 1
ATOM 1743 C C . THR A 1 245 ? 10.385 5.484 -22.181 1.00 72.69 245 THR A C 1
ATOM 1745 O O . THR A 1 245 ? 11.594 5.360 -22.379 1.00 72.69 245 THR A O 1
ATOM 1748 N N . VAL A 1 246 ? 9.513 5.570 -23.184 1.00 74.56 246 VAL A N 1
ATOM 1749 C CA . VAL A 1 246 ? 9.892 5.422 -24.592 1.00 74.56 246 VAL A CA 1
ATOM 1750 C C . VAL A 1 246 ? 9.763 6.734 -25.346 1.00 74.56 246 VAL A C 1
ATOM 1752 O O . VAL A 1 246 ? 8.749 7.420 -25.267 1.00 74.56 246 VAL A O 1
ATOM 1755 N N . ILE A 1 247 ? 10.774 7.034 -26.160 1.00 68.81 247 ILE A N 1
ATOM 1756 C CA . ILE A 1 247 ? 10.738 8.101 -27.154 1.00 68.81 247 ILE A CA 1
ATOM 1757 C C . ILE A 1 247 ? 10.899 7.474 -28.539 1.00 68.81 247 ILE A C 1
ATOM 1759 O O . ILE A 1 247 ? 11.983 7.032 -28.923 1.00 68.81 247 ILE A O 1
ATOM 1763 N N . ASN A 1 248 ? 9.810 7.477 -29.307 1.00 60.91 248 ASN A N 1
ATOM 1764 C CA . ASN A 1 248 ? 9.787 7.057 -30.705 1.00 60.91 248 ASN A CA 1
ATOM 1765 C C . ASN A 1 248 ? 9.722 8.297 -31.603 1.00 60.91 248 ASN A C 1
ATOM 1767 O O . ASN A 1 248 ? 8.724 9.016 -31.586 1.00 60.91 248 ASN A O 1
ATOM 1771 N N . ARG A 1 249 ? 10.749 8.549 -32.424 1.00 58.56 249 ARG A N 1
ATOM 1772 C CA . ARG A 1 249 ? 10.702 9.622 -33.431 1.00 58.56 249 ARG A CA 1
ATOM 1773 C C . ARG A 1 249 ? 10.660 9.023 -34.830 1.00 58.56 249 ARG A C 1
ATOM 1775 O O . ARG A 1 249 ? 11.670 8.561 -35.351 1.00 58.56 249 ARG A O 1
ATOM 1782 N N . ARG A 1 250 ? 9.464 9.039 -35.428 1.00 52.84 250 ARG A N 1
ATOM 1783 C CA . ARG A 1 250 ? 9.197 8.490 -36.770 1.00 52.84 250 ARG A CA 1
ATOM 1784 C C . ARG A 1 250 ? 9.243 9.534 -37.900 1.00 52.84 250 ARG A C 1
ATOM 1786 O O . ARG A 1 250 ? 9.370 9.135 -39.048 1.00 52.84 250 ARG A O 1
ATOM 1793 N N . ASN A 1 251 ? 9.207 10.838 -37.587 1.00 47.28 251 ASN A N 1
ATOM 1794 C CA . ASN A 1 251 ? 8.928 11.908 -38.566 1.00 47.28 251 ASN A CA 1
ATOM 1795 C C . ASN A 1 251 ? 9.975 13.050 -38.578 1.00 47.28 251 ASN A C 1
ATOM 1797 O O . ASN A 1 251 ? 9.606 14.218 -38.620 1.00 47.28 251 ASN A O 1
ATOM 1801 N N . ASP A 1 252 ? 11.272 12.742 -38.504 1.00 48.62 252 ASP A N 1
ATOM 1802 C CA . ASP A 1 252 ? 12.356 13.744 -38.606 1.00 48.62 252 ASP A CA 1
ATOM 1803 C C . ASP A 1 252 ? 13.108 13.596 -39.946 1.00 48.62 252 ASP A C 1
ATOM 1805 O O . ASP A 1 252 ? 13.067 12.521 -40.546 1.00 48.62 252 ASP A O 1
ATOM 1809 N N . LEU A 1 253 ? 13.844 14.620 -40.404 1.00 50.03 253 LEU A N 1
ATOM 1810 C CA . LEU A 1 253 ? 14.650 14.591 -41.639 1.00 50.03 253 LEU A CA 1
ATOM 1811 C C . LEU A 1 253 ? 15.593 13.370 -41.698 1.00 50.03 253 LEU A C 1
ATOM 1813 O O . LEU A 1 253 ? 15.882 12.865 -42.778 1.00 50.03 253 LEU A O 1
ATOM 1817 N N . LYS A 1 254 ? 16.039 12.844 -40.546 1.00 47.38 254 LYS A N 1
ATOM 1818 C CA . LYS A 1 254 ? 16.838 11.604 -40.452 1.00 47.38 254 LYS A CA 1
ATOM 1819 C C . LYS A 1 254 ? 16.076 10.321 -40.814 1.00 47.38 254 LYS A C 1
ATOM 1821 O O . LYS A 1 254 ? 16.702 9.383 -41.307 1.00 47.38 254 LYS A O 1
ATOM 1826 N N . ALA A 1 255 ? 14.759 10.274 -40.610 1.00 49.50 255 ALA A N 1
ATOM 1827 C CA . ALA A 1 255 ? 13.923 9.140 -41.012 1.00 49.50 255 ALA A CA 1
ATOM 1828 C C . ALA A 1 255 ? 13.801 9.042 -42.543 1.00 49.50 255 ALA A C 1
ATOM 1830 O O . ALA A 1 255 ? 13.691 7.942 -43.082 1.00 49.50 255 ALA A O 1
ATOM 1831 N N . TRP A 1 256 ? 13.915 10.178 -43.245 1.00 46.53 256 TRP A N 1
ATOM 1832 C CA . TRP A 1 256 ? 13.916 10.255 -44.710 1.00 46.53 256 TRP A CA 1
ATOM 1833 C C . TRP A 1 256 ? 15.164 9.609 -45.343 1.00 46.53 256 TRP A C 1
ATOM 1835 O O . TRP A 1 256 ? 15.091 9.074 -46.443 1.00 46.53 256 TRP A O 1
ATOM 1845 N N . PHE A 1 257 ? 16.279 9.543 -44.602 1.00 51.62 257 PHE A N 1
ATOM 1846 C CA . PHE A 1 257 ? 17.507 8.827 -44.984 1.00 51.62 257 PHE A CA 1
ATOM 1847 C C . PHE A 1 257 ? 17.547 7.359 -44.501 1.00 51.62 257 PHE A C 1
ATOM 1849 O O . PHE A 1 257 ? 18.617 6.761 -44.420 1.00 51.62 257 PHE A O 1
ATOM 1856 N N . GLY A 1 258 ? 16.400 6.762 -44.147 1.00 48.16 258 GLY A N 1
ATOM 1857 C CA . GLY A 1 258 ? 16.290 5.329 -43.830 1.00 48.16 258 GLY A CA 1
ATOM 1858 C C . GLY A 1 258 ? 16.633 4.918 -42.390 1.00 48.16 258 GLY A C 1
ATOM 1859 O O . GLY A 1 258 ? 16.546 3.730 -42.071 1.00 48.16 258 GLY A O 1
ATOM 1860 N N . ASN A 1 259 ? 16.962 5.872 -41.510 1.00 50.44 259 ASN A N 1
ATOM 1861 C CA . ASN A 1 259 ? 17.279 5.630 -40.099 1.00 50.44 259 ASN A CA 1
ATOM 1862 C C . ASN A 1 259 ? 16.076 5.957 -39.197 1.00 50.44 259 ASN A C 1
ATOM 1864 O O . ASN A 1 259 ? 15.824 7.118 -38.869 1.00 50.44 259 ASN A O 1
ATOM 1868 N N . THR A 1 260 ? 15.344 4.935 -38.748 1.00 56.94 260 THR A N 1
ATOM 1869 C CA . THR A 1 260 ? 14.352 5.079 -37.668 1.00 56.94 260 THR A CA 1
ATOM 1870 C C . THR A 1 260 ? 15.034 4.851 -36.326 1.00 56.94 260 THR A C 1
ATOM 1872 O O . THR A 1 260 ? 15.601 3.779 -36.099 1.00 56.94 260 THR A O 1
ATOM 1875 N N . TRP A 1 261 ? 14.971 5.833 -35.427 1.00 61.25 261 TRP A N 1
ATOM 1876 C CA . TRP A 1 261 ? 15.569 5.730 -34.098 1.00 61.25 261 TRP A CA 1
ATOM 1877 C C . TRP A 1 261 ? 14.500 5.738 -33.005 1.00 61.25 261 TRP A C 1
ATOM 1879 O O . TRP A 1 261 ? 13.538 6.509 -33.040 1.00 61.25 261 TRP A O 1
ATOM 1889 N N . ALA A 1 262 ? 14.699 4.861 -32.028 1.00 58.09 262 ALA A N 1
ATOM 1890 C CA . ALA A 1 262 ? 13.922 4.779 -30.807 1.00 58.09 262 ALA A CA 1
ATOM 1891 C C . ALA A 1 262 ? 14.891 4.814 -29.627 1.00 58.09 262 ALA A C 1
ATOM 1893 O O . ALA A 1 262 ? 15.968 4.215 -29.687 1.00 58.09 262 ALA A O 1
ATOM 1894 N N . ALA A 1 263 ? 14.513 5.526 -28.574 1.00 62.38 263 ALA A N 1
ATOM 1895 C CA . ALA A 1 263 ? 15.226 5.533 -27.308 1.00 62.38 263 ALA A CA 1
ATOM 1896 C C . ALA A 1 263 ? 14.286 5.026 -26.215 1.00 62.38 263 ALA A C 1
ATOM 1898 O O . ALA A 1 263 ? 13.118 5.417 -26.166 1.00 62.38 263 ALA A O 1
ATOM 1899 N N . ILE A 1 264 ? 14.809 4.171 -25.343 1.00 67.12 264 ILE A N 1
ATOM 1900 C CA . ILE A 1 264 ? 14.132 3.752 -24.121 1.00 67.12 264 ILE A CA 1
ATOM 1901 C C . ILE A 1 264 ? 14.981 4.186 -22.930 1.00 67.12 264 ILE A C 1
ATOM 1903 O O . ILE A 1 264 ? 16.206 4.045 -22.927 1.00 67.12 264 ILE A O 1
ATOM 1907 N N . TYR A 1 265 ? 14.320 4.773 -21.945 1.00 70.12 265 TYR A N 1
ATOM 1908 C CA . TYR A 1 265 ? 14.924 5.292 -20.731 1.00 70.12 265 TYR A CA 1
ATOM 1909 C C . TYR A 1 265 ? 14.464 4.414 -19.581 1.00 70.12 265 TYR A C 1
ATOM 1911 O O . TYR A 1 265 ? 13.259 4.283 -19.375 1.00 70.12 265 TYR A O 1
ATOM 1919 N N . ALA A 1 266 ? 15.416 3.826 -18.859 1.00 72.62 266 ALA A N 1
ATOM 1920 C CA . ALA A 1 266 ? 15.148 3.115 -17.619 1.00 72.62 266 ALA A CA 1
ATOM 1921 C C . ALA A 1 266 ? 15.587 3.990 -16.439 1.00 72.62 266 ALA A C 1
ATOM 1923 O O . ALA A 1 266 ? 16.745 4.425 -16.392 1.00 72.62 266 ALA A O 1
ATOM 1924 N N . ALA A 1 267 ? 14.669 4.255 -15.515 1.00 71.00 267 ALA A N 1
ATOM 1925 C CA . ALA A 1 267 ? 14.937 5.018 -14.301 1.00 71.00 267 ALA A CA 1
ATOM 1926 C C . ALA A 1 267 ? 14.171 4.423 -13.118 1.00 71.00 267 ALA A C 1
ATOM 1928 O O . ALA A 1 267 ? 13.002 4.061 -13.255 1.00 71.00 267 ALA A O 1
ATOM 1929 N N . ASP A 1 268 ? 14.822 4.341 -11.961 1.00 77.00 268 ASP A N 1
ATOM 1930 C CA . ASP A 1 268 ? 14.175 3.887 -10.731 1.00 77.00 268 ASP A CA 1
ATOM 1931 C C . ASP A 1 268 ? 13.000 4.810 -10.365 1.00 77.00 268 ASP A C 1
ATOM 1933 O O . ASP A 1 268 ? 13.119 6.037 -10.362 1.00 77.00 268 ASP A O 1
ATOM 1937 N N . THR A 1 269 ? 11.850 4.205 -10.082 1.00 77.88 269 THR A N 1
ATOM 1938 C CA . THR A 1 269 ? 10.587 4.865 -9.741 1.00 77.88 269 THR A CA 1
ATOM 1939 C C . THR A 1 269 ? 10.078 4.335 -8.399 1.00 77.88 269 THR A C 1
ATOM 1941 O O . THR A 1 269 ? 10.165 3.137 -8.127 1.00 77.88 269 THR A O 1
ATOM 1944 N N . GLY A 1 270 ? 9.539 5.223 -7.560 1.00 82.56 270 GLY A N 1
ATOM 1945 C CA . GLY A 1 270 ? 9.010 4.876 -6.236 1.00 82.56 270 GLY A CA 1
ATOM 1946 C C . GLY A 1 270 ? 10.091 4.636 -5.174 1.00 82.56 270 GLY A C 1
ATOM 1947 O O . GLY A 1 270 ? 11.230 5.080 -5.316 1.00 82.56 270 GLY A O 1
ATOM 1948 N N . GLY A 1 271 ? 9.713 3.986 -4.071 1.00 78.81 271 GLY A N 1
ATOM 1949 C CA . GLY A 1 271 ? 10.565 3.819 -2.889 1.00 78.81 271 GLY A CA 1
ATOM 1950 C C . GLY A 1 271 ? 10.784 5.131 -2.140 1.00 78.81 271 GLY A C 1
ATOM 1951 O O . GLY A 1 271 ? 11.901 5.410 -1.704 1.00 78.81 271 GLY A O 1
ATOM 1952 N N . MET A 1 272 ? 9.761 5.987 -2.082 1.00 84.12 272 MET A N 1
ATOM 1953 C CA . MET A 1 272 ? 9.885 7.350 -1.561 1.00 84.12 272 MET A CA 1
ATOM 1954 C C . MET A 1 272 ? 9.269 7.519 -0.174 1.00 84.12 272 MET A C 1
ATOM 1956 O O . MET A 1 272 ? 8.140 7.092 0.055 1.00 84.12 272 MET A O 1
ATOM 1960 N N . PHE A 1 273 ? 9.982 8.214 0.711 1.00 84.56 273 PHE A N 1
ATOM 1961 C CA . PHE A 1 273 ? 9.481 8.712 1.992 1.00 84.56 273 PHE A CA 1
ATOM 1962 C C . PHE A 1 273 ? 9.537 10.242 1.990 1.00 84.56 273 PHE A C 1
ATOM 1964 O O . PHE A 1 273 ? 10.623 10.818 1.879 1.00 84.56 273 PHE A O 1
ATOM 1971 N N . THR A 1 274 ? 8.384 10.903 2.092 1.00 84.88 274 THR A N 1
ATOM 1972 C CA . THR A 1 274 ? 8.289 12.364 1.967 1.00 84.88 274 THR A CA 1
ATOM 1973 C C . THR A 1 274 ? 7.490 12.982 3.109 1.00 84.88 274 THR A C 1
ATOM 1975 O O . THR A 1 274 ? 6.365 12.568 3.370 1.00 84.88 274 THR A O 1
ATOM 1978 N N . GLY A 1 275 ? 8.066 13.990 3.765 1.00 80.69 275 GLY A N 1
ATOM 1979 C CA . GLY A 1 275 ? 7.336 14.941 4.609 1.00 80.69 275 GLY A CA 1
ATOM 1980 C C . GLY A 1 275 ? 7.244 16.278 3.879 1.00 80.69 275 GLY A C 1
ATOM 1981 O O . GLY A 1 275 ? 8.281 16.894 3.628 1.00 80.69 275 GLY A O 1
ATOM 1982 N N . GLU A 1 276 ? 6.055 16.716 3.467 1.00 77.50 276 GLU A N 1
ATOM 1983 C CA . GLU A 1 276 ? 5.948 17.896 2.600 1.00 77.50 276 GLU A CA 1
ATOM 1984 C C . GLU A 1 276 ? 6.287 19.183 3.359 1.00 77.50 276 GLU A C 1
ATOM 1986 O O . GLU A 1 276 ? 7.258 19.882 3.051 1.00 77.50 276 GLU A O 1
ATOM 1991 N N . THR A 1 277 ? 5.495 19.489 4.382 1.00 77.12 277 THR A N 1
ATOM 1992 C CA . THR A 1 277 ? 5.657 20.700 5.193 1.00 77.12 277 THR A CA 1
ATOM 1993 C C . THR A 1 277 ? 6.391 20.430 6.506 1.00 77.12 277 THR A C 1
ATOM 1995 O O . THR A 1 277 ? 6.951 21.363 7.084 1.00 77.12 277 THR A O 1
ATOM 1998 N N . GLY A 1 278 ? 6.434 19.171 6.959 1.00 69.94 278 GLY A N 1
ATOM 1999 C CA . GLY A 1 278 ? 7.109 18.749 8.186 1.00 69.94 278 GLY A CA 1
ATOM 2000 C C . GLY A 1 278 ? 8.470 18.076 7.980 1.00 69.94 278 GLY A C 1
ATOM 2001 O O . GLY A 1 278 ? 9.038 18.025 6.884 1.00 69.94 278 GLY A O 1
ATOM 2002 N N . GLN A 1 279 ? 9.020 17.568 9.085 1.00 78.31 279 GLN A N 1
ATOM 2003 C CA . GLN A 1 279 ? 10.308 16.874 9.106 1.00 78.31 279 GLN A CA 1
ATOM 2004 C C . GLN A 1 279 ? 10.140 15.381 8.808 1.00 78.31 279 GLN A C 1
ATOM 2006 O O . GLN A 1 279 ? 9.101 14.789 9.101 1.00 78.31 279 GLN A O 1
ATOM 2011 N N . VAL A 1 280 ? 11.193 14.766 8.264 1.00 81.31 280 VAL A N 1
ATOM 2012 C CA . VAL A 1 280 ? 11.311 13.307 8.170 1.00 81.31 280 VAL A CA 1
ATOM 2013 C C . VAL A 1 280 ? 12.264 12.833 9.266 1.00 81.31 280 VAL A C 1
ATOM 2015 O O . VAL A 1 280 ? 13.474 13.042 9.172 1.00 81.31 280 VAL A O 1
ATOM 2018 N N . GLU A 1 281 ? 11.723 12.204 10.306 1.00 85.31 281 GLU A N 1
ATOM 2019 C CA . GLU A 1 281 ? 12.488 11.615 11.406 1.00 85.31 281 GLU A CA 1
ATOM 2020 C C . GLU A 1 281 ? 12.698 10.117 11.156 1.00 85.31 281 GLU A C 1
ATOM 2022 O O . GLU A 1 281 ? 11.741 9.374 10.940 1.00 85.31 281 GLU A O 1
ATOM 2027 N N . LEU A 1 282 ? 13.954 9.669 11.213 1.00 84.62 282 LEU A N 1
ATOM 2028 C CA . LEU A 1 282 ? 14.353 8.280 10.992 1.00 84.62 282 LEU A CA 1
ATOM 2029 C C . LEU A 1 282 ? 15.159 7.765 12.185 1.00 84.62 282 LEU A C 1
ATOM 2031 O O . LEU A 1 282 ? 16.307 8.160 12.404 1.00 84.62 282 LEU A O 1
ATOM 2035 N N . THR A 1 283 ? 14.567 6.842 12.937 1.00 84.75 283 THR A N 1
ATOM 2036 C CA . THR A 1 283 ? 15.259 6.104 13.999 1.00 84.75 283 THR A CA 1
ATOM 2037 C C . THR A 1 283 ? 15.722 4.757 13.453 1.00 84.75 283 THR A C 1
ATOM 2039 O O . THR A 1 283 ? 14.947 4.085 12.782 1.00 84.75 283 THR A O 1
ATOM 2042 N N . GLY A 1 284 ? 16.975 4.377 13.733 1.00 83.62 284 GLY A N 1
ATOM 2043 C CA . GLY A 1 284 ? 17.608 3.149 13.231 1.00 83.62 284 GLY A CA 1
ATOM 2044 C C . GLY A 1 284 ? 18.495 3.351 11.996 1.00 83.62 284 GLY A C 1
ATOM 2045 O O . GLY A 1 284 ? 18.914 4.471 11.691 1.00 83.62 284 GLY A O 1
ATOM 2046 N N . GLU A 1 285 ? 18.826 2.249 11.317 1.00 82.75 285 GLU A N 1
ATOM 2047 C CA . GLU A 1 285 ? 19.627 2.252 10.087 1.00 82.75 285 GLU A CA 1
ATOM 2048 C C . GLU A 1 285 ? 18.748 2.499 8.854 1.00 82.75 285 GLU A C 1
ATOM 2050 O O . GLU A 1 285 ? 17.677 1.907 8.721 1.00 82.75 285 GLU A O 1
ATOM 2055 N N . ALA A 1 286 ? 19.220 3.317 7.909 1.00 82.56 286 ALA A N 1
ATOM 2056 C CA . ALA A 1 286 ? 18.541 3.545 6.631 1.00 82.56 286 ALA A CA 1
ATOM 2057 C C . ALA A 1 286 ? 19.394 3.076 5.438 1.00 82.56 286 ALA A C 1
ATOM 2059 O O . ALA A 1 286 ? 20.550 3.488 5.302 1.00 82.56 286 ALA A O 1
ATOM 2060 N N . ASP A 1 287 ? 18.814 2.253 4.557 1.00 83.94 287 ASP A N 1
ATOM 2061 C CA . ASP A 1 287 ? 19.391 1.836 3.269 1.00 83.94 287 ASP A CA 1
ATOM 2062 C C . ASP A 1 287 ? 18.516 2.342 2.113 1.00 83.94 287 ASP A C 1
ATOM 2064 O O . ASP A 1 287 ? 17.302 2.132 2.091 1.00 83.94 287 ASP A O 1
ATOM 2068 N N . ILE A 1 288 ? 19.132 3.027 1.152 1.00 80.75 288 ILE A N 1
ATOM 2069 C CA . ILE A 1 288 ? 18.460 3.583 -0.025 1.00 80.75 288 ILE A CA 1
ATOM 2070 C C . ILE A 1 288 ? 19.045 2.919 -1.276 1.00 80.75 288 ILE A C 1
ATOM 2072 O O . ILE A 1 288 ? 20.224 3.102 -1.579 1.00 80.75 288 ILE A O 1
ATOM 2076 N N . ASP A 1 289 ? 18.221 2.188 -2.027 1.00 79.81 289 ASP A N 1
ATOM 2077 C CA . ASP A 1 289 ? 18.573 1.525 -3.292 1.00 79.81 289 ASP A CA 1
ATOM 2078 C C . ASP A 1 289 ? 17.593 1.967 -4.387 1.00 79.81 289 ASP A C 1
ATOM 2080 O O . ASP A 1 289 ? 16.526 1.391 -4.561 1.00 79.81 289 ASP A O 1
ATOM 2084 N N . GLY A 1 290 ? 17.901 3.066 -5.079 1.00 61.19 290 GLY A N 1
ATOM 2085 C CA . GLY A 1 290 ? 17.025 3.643 -6.112 1.00 61.19 290 GLY A CA 1
ATOM 2086 C C . GLY A 1 290 ? 15.879 4.525 -5.589 1.00 61.19 290 GLY A C 1
ATOM 2087 O O . GLY A 1 290 ? 15.413 5.396 -6.325 1.00 61.19 290 GLY A O 1
ATOM 2088 N N . GLY A 1 291 ? 15.478 4.367 -4.321 1.00 54.91 291 GLY A N 1
ATOM 2089 C CA . GLY A 1 291 ? 14.457 5.183 -3.649 1.00 54.91 291 GLY A CA 1
ATOM 2090 C C . GLY A 1 291 ? 14.950 6.565 -3.193 1.00 54.91 291 GLY A C 1
ATOM 2091 O O . GLY A 1 291 ? 16.052 6.997 -3.542 1.00 54.91 291 GLY A O 1
ATOM 2092 N N . SER A 1 292 ? 14.147 7.288 -2.398 1.00 69.44 292 SER A N 1
ATOM 2093 C CA . SER A 1 292 ? 14.588 8.562 -1.799 1.00 69.44 292 SER A CA 1
ATOM 2094 C C . SER A 1 292 ? 13.834 8.967 -0.528 1.00 69.44 292 SER A C 1
ATOM 2096 O O . SER A 1 292 ? 12.650 8.679 -0.394 1.00 69.44 292 SER A O 1
ATOM 2098 N N . ASN A 1 293 ? 14.506 9.716 0.351 1.00 61.34 293 ASN A N 1
ATOM 2099 C CA . ASN A 1 293 ? 13.905 10.368 1.520 1.00 61.34 293 ASN A CA 1
ATOM 2100 C C . ASN A 1 293 ? 13.968 11.887 1.319 1.00 61.34 293 ASN A C 1
ATOM 2102 O O . ASN A 1 293 ? 15.055 12.412 1.058 1.00 61.34 293 ASN A O 1
ATOM 2106 N N . ARG A 1 294 ? 12.839 12.600 1.401 1.00 65.00 294 ARG A N 1
ATOM 2107 C CA . ARG A 1 294 ? 12.771 14.044 1.111 1.00 65.00 294 ARG A CA 1
ATOM 2108 C C . ARG A 1 294 ? 11.927 14.800 2.135 1.00 65.00 294 ARG A C 1
ATOM 2110 O O . ARG A 1 294 ? 10.895 14.316 2.577 1.00 65.00 294 ARG A O 1
ATOM 2117 N N . SER A 1 295 ? 12.349 16.021 2.451 1.00 49.97 295 SER A N 1
ATOM 2118 C CA . SER A 1 295 ? 11.506 17.035 3.091 1.00 49.97 295 SER A CA 1
ATOM 2119 C C . SER A 1 295 ? 11.513 18.289 2.221 1.00 49.97 295 SER A C 1
ATOM 2121 O O . SER A 1 295 ? 12.569 18.646 1.687 1.00 49.97 295 SER A O 1
ATOM 2123 N N . THR A 1 296 ? 10.355 18.926 2.027 1.00 51.00 296 THR A N 1
ATOM 2124 C CA . THR A 1 296 ? 10.221 20.130 1.183 1.00 51.00 296 THR A CA 1
ATOM 2125 C C . THR A 1 296 ? 10.080 21.431 1.972 1.00 51.00 296 THR A C 1
ATOM 2127 O O . THR A 1 296 ? 9.844 22.473 1.363 1.00 51.00 296 THR A O 1
ATOM 2130 N N . SER A 1 297 ? 10.296 21.431 3.295 1.00 37.62 297 SER A N 1
ATOM 2131 C CA . SER A 1 297 ? 10.229 22.658 4.098 1.00 37.62 297 SER A CA 1
ATOM 2132 C C . SER A 1 297 ? 11.315 23.661 3.670 1.00 37.62 297 SER A C 1
ATOM 2134 O O . SER A 1 297 ? 12.490 23.561 4.034 1.00 37.62 297 SER A O 1
ATOM 2136 N N . SER A 1 298 ? 10.917 24.637 2.856 1.00 32.44 298 SER A N 1
ATOM 2137 C CA . SER A 1 298 ? 11.762 25.688 2.306 1.00 32.44 298 SER A CA 1
ATOM 2138 C C . SER A 1 298 ? 11.906 26.853 3.283 1.00 32.44 298 SER A C 1
ATOM 2140 O O . SER A 1 298 ? 11.173 27.836 3.223 1.00 32.44 298 SER A O 1
ATOM 2142 N N . SER A 1 299 ? 12.929 26.773 4.125 1.00 29.12 299 SER A N 1
ATOM 2143 C CA . SER A 1 299 ? 13.658 27.938 4.630 1.00 29.12 299 SER A CA 1
ATOM 2144 C C . SER A 1 299 ? 15.086 27.490 4.928 1.00 29.12 299 SER A C 1
ATOM 2146 O O . SER A 1 299 ? 15.347 26.878 5.955 1.00 29.12 299 SER A O 1
ATOM 2148 N N . ALA A 1 300 ? 15.980 27.762 3.972 1.00 26.70 300 ALA A N 1
ATOM 2149 C CA . ALA A 1 300 ? 17.405 27.424 3.976 1.00 26.70 300 ALA A CA 1
ATOM 2150 C C . ALA A 1 300 ? 17.737 25.917 4.016 1.00 26.70 300 ALA A C 1
ATOM 2152 O O . ALA A 1 300 ? 18.048 25.381 5.066 1.00 26.70 300 ALA A O 1
ATOM 2153 N N . GLY A 1 301 ? 17.747 25.265 2.845 1.00 24.97 301 GLY A N 1
ATOM 2154 C CA . GLY A 1 301 ? 18.800 24.330 2.398 1.00 24.97 301 GLY A CA 1
ATOM 2155 C C . GLY A 1 301 ? 19.319 23.205 3.310 1.00 24.97 301 GLY A C 1
ATOM 2156 O O . GLY A 1 301 ? 20.353 22.632 2.977 1.00 24.97 301 GLY A O 1
ATOM 2157 N N . ILE A 1 302 ? 18.661 22.865 4.416 1.00 29.31 302 ILE A N 1
ATOM 2158 C CA . ILE A 1 302 ? 19.065 21.780 5.305 1.00 29.31 302 ILE A CA 1
ATOM 2159 C C . ILE A 1 302 ? 18.013 20.684 5.184 1.00 29.31 302 ILE A C 1
ATOM 2161 O O . ILE A 1 302 ? 16.926 20.759 5.752 1.00 29.31 302 ILE A O 1
ATOM 2165 N N . LEU A 1 303 ? 18.361 19.644 4.429 1.00 35.00 303 LEU A N 1
ATOM 2166 C CA . LEU A 1 303 ? 17.769 18.326 4.589 1.00 35.00 303 LEU A CA 1
ATOM 2167 C C . LEU A 1 303 ? 18.029 17.900 6.045 1.00 35.00 303 LEU A C 1
ATOM 2169 O O . LEU A 1 303 ? 19.099 17.375 6.345 1.00 35.00 303 LEU A O 1
ATOM 2173 N N . ASN A 1 304 ? 17.082 18.142 6.955 1.00 39.09 304 ASN A N 1
ATOM 2174 C CA . ASN A 1 304 ? 17.118 17.596 8.314 1.00 39.09 304 ASN A CA 1
ATOM 2175 C C . ASN A 1 304 ? 16.736 16.110 8.263 1.00 39.09 304 ASN A C 1
ATOM 2177 O O . ASN A 1 304 ? 15.748 15.680 8.846 1.00 39.09 304 ASN A O 1
ATOM 2181 N N . LEU A 1 305 ? 17.515 15.320 7.519 1.00 45.62 305 LEU A N 1
ATOM 2182 C CA . LEU A 1 305 ? 17.501 13.873 7.647 1.00 45.62 305 LEU A CA 1
ATOM 2183 C C . LEU A 1 305 ? 18.263 13.548 8.931 1.00 45.62 305 LEU A C 1
ATOM 2185 O O . LEU A 1 305 ? 19.482 13.362 8.920 1.00 45.62 305 LEU A O 1
ATOM 2189 N N . LEU A 1 306 ? 17.553 13.535 10.055 1.00 45.12 306 LEU A N 1
ATOM 2190 C CA . LEU A 1 306 ? 18.127 13.108 11.322 1.00 45.12 306 LEU A CA 1
ATOM 2191 C C . LEU A 1 306 ? 18.175 11.575 11.334 1.00 45.12 306 LEU A C 1
ATOM 2193 O O . LEU A 1 306 ? 17.296 10.924 11.884 1.00 45.12 306 LEU A O 1
ATOM 2197 N N . CYS A 1 307 ? 19.187 10.993 10.690 1.00 51.88 307 CYS A N 1
ATOM 2198 C CA . CYS A 1 307 ? 19.498 9.575 10.850 1.00 51.88 307 CYS A CA 1
ATOM 2199 C C . CYS A 1 307 ? 20.307 9.398 12.130 1.00 51.88 307 CYS A C 1
ATOM 2201 O O . CYS A 1 307 ? 21.508 9.667 12.155 1.00 51.88 307 CYS A O 1
ATOM 2203 N N . VAL A 1 308 ? 19.654 8.929 13.191 1.00 47.78 308 VAL A N 1
ATOM 2204 C CA . VAL A 1 308 ? 20.292 8.820 14.508 1.00 47.78 308 VAL A CA 1
ATOM 2205 C C . VAL A 1 308 ? 21.416 7.768 14.500 1.00 47.78 308 VAL A C 1
ATOM 2207 O O . VAL A 1 308 ? 22.366 7.909 15.269 1.00 47.78 308 VAL A O 1
ATOM 2210 N N . HIS A 1 309 ? 21.347 6.722 13.655 1.00 51.69 309 HIS A N 1
ATOM 2211 C CA . HIS A 1 309 ? 22.266 5.561 13.696 1.00 51.69 309 HIS A CA 1
ATOM 2212 C C . HIS A 1 309 ? 22.944 5.197 12.350 1.00 51.69 309 HIS A C 1
ATOM 2214 O O . HIS A 1 309 ? 23.563 4.142 12.240 1.00 51.69 309 HIS A O 1
ATOM 2220 N N . GLY A 1 310 ? 22.923 6.090 11.351 1.00 47.09 310 GLY A N 1
ATOM 2221 C CA . GLY A 1 310 ? 23.671 5.938 10.090 1.00 47.09 310 GLY A CA 1
ATOM 2222 C C . GLY A 1 310 ? 22.799 5.725 8.845 1.00 47.09 310 GLY A C 1
ATOM 2223 O O . GLY A 1 310 ? 21.755 5.079 8.888 1.00 47.09 310 GLY A O 1
ATOM 2224 N N . CYS A 1 311 ? 23.235 6.294 7.716 1.00 49.50 311 CYS A N 1
ATOM 2225 C CA . CYS A 1 311 ? 22.528 6.246 6.433 1.00 49.50 311 CYS A CA 1
ATOM 2226 C C . CYS A 1 311 ? 23.468 5.742 5.331 1.00 49.50 311 CYS A C 1
ATOM 2228 O O . CYS A 1 311 ? 24.559 6.289 5.144 1.00 49.50 311 CYS A O 1
ATOM 2230 N N . ARG A 1 312 ? 23.053 4.705 4.595 1.00 54.44 312 ARG A N 1
ATOM 2231 C CA . ARG A 1 312 ? 23.783 4.166 3.444 1.00 54.44 312 ARG A CA 1
ATOM 2232 C C . ARG A 1 312 ? 22.943 4.356 2.187 1.00 54.44 312 ARG A C 1
ATOM 2234 O O . ARG A 1 312 ? 21.872 3.783 2.057 1.00 54.44 312 ARG A O 1
ATOM 2241 N N . ALA A 1 313 ? 23.442 5.147 1.244 1.00 49.62 313 ALA A N 1
ATOM 2242 C CA . ALA A 1 313 ? 22.778 5.359 -0.038 1.00 49.62 313 ALA A CA 1
ATOM 2243 C C . ALA A 1 313 ? 23.570 4.695 -1.170 1.00 49.62 313 ALA A C 1
ATOM 2245 O O . ALA A 1 313 ? 24.758 4.971 -1.360 1.00 49.62 313 ALA A O 1
ATOM 2246 N N . LYS A 1 314 ? 22.908 3.840 -1.951 1.00 47.44 314 LYS A N 1
ATOM 2247 C CA . LYS A 1 314 ? 23.371 3.398 -3.270 1.00 47.44 314 LYS A CA 1
ATOM 2248 C C . LYS A 1 314 ? 22.812 4.350 -4.331 1.00 47.44 314 LYS A C 1
ATOM 2250 O O . LYS A 1 314 ? 21.708 4.872 -4.197 1.00 47.44 314 LYS A O 1
ATOM 2255 N N . ARG A 1 315 ? 23.596 4.625 -5.382 1.00 44.19 315 ARG A N 1
ATOM 2256 C CA . ARG A 1 315 ? 23.188 5.543 -6.463 1.00 44.19 315 ARG A CA 1
ATOM 2257 C C . ARG A 1 315 ? 21.904 5.056 -7.139 1.00 44.19 315 ARG A C 1
ATOM 2259 O O . ARG A 1 315 ? 21.815 3.878 -7.476 1.00 44.19 315 ARG A O 1
ATOM 2266 N N . GLN A 1 316 ? 20.996 5.991 -7.429 1.00 40.62 316 GLN A N 1
ATOM 2267 C CA . GLN A 1 316 ? 19.884 5.758 -8.352 1.00 40.62 316 GLN A CA 1
ATOM 2268 C C . GLN A 1 316 ? 20.407 5.268 -9.704 1.00 40.62 316 GLN A C 1
ATOM 2270 O O . GLN A 1 316 ? 21.377 5.815 -10.247 1.00 40.62 316 GLN A O 1
ATOM 2275 N N . ARG A 1 317 ? 19.765 4.235 -10.249 1.00 46.38 317 ARG A N 1
ATOM 2276 C CA . ARG A 1 317 ? 20.088 3.673 -11.555 1.00 46.38 317 ARG A CA 1
ATOM 2277 C C . ARG A 1 317 ? 19.300 4.445 -12.602 1.00 46.38 317 ARG A C 1
ATOM 2279 O O . ARG A 1 317 ? 18.102 4.262 -12.781 1.00 46.38 317 ARG A O 1
ATOM 2286 N N . ALA A 1 318 ? 19.999 5.312 -13.322 1.00 37.25 318 ALA A N 1
ATOM 2287 C CA . ALA A 1 318 ? 19.504 5.890 -14.561 1.00 37.25 318 ALA A CA 1
ATOM 2288 C C . ALA A 1 318 ? 20.345 5.315 -15.699 1.00 37.25 318 ALA A C 1
ATOM 2290 O O . ALA A 1 318 ? 21.517 5.662 -15.849 1.00 37.25 318 ALA A O 1
ATOM 2291 N N . THR A 1 319 ? 19.762 4.405 -16.479 1.00 46.84 319 THR A N 1
ATOM 2292 C CA . THR A 1 319 ? 20.447 3.822 -17.637 1.00 46.84 319 THR A CA 1
ATOM 2293 C C . THR A 1 319 ? 19.817 4.367 -18.902 1.00 46.84 319 THR A C 1
ATOM 2295 O O . THR A 1 319 ? 18.684 4.040 -19.259 1.00 46.84 319 THR A O 1
ATOM 2298 N N . PHE A 1 320 ? 20.577 5.208 -19.595 1.00 37.84 320 PHE A N 1
ATOM 2299 C CA . PHE A 1 320 ? 20.207 5.679 -20.915 1.00 37.84 320 PHE A CA 1
ATOM 2300 C C . PHE A 1 320 ? 20.753 4.712 -21.964 1.00 37.84 320 PHE A C 1
ATOM 2302 O O . PHE A 1 320 ? 21.935 4.749 -22.304 1.00 37.84 320 PHE A O 1
ATOM 2309 N N . LEU A 1 321 ? 19.890 3.846 -22.493 1.00 46.12 321 LEU A N 1
ATOM 2310 C CA . LEU A 1 321 ? 20.231 3.012 -23.642 1.00 46.12 321 LEU A CA 1
ATOM 2311 C C . LEU A 1 321 ? 20.038 3.839 -24.914 1.00 46.12 321 LEU A C 1
ATOM 2313 O O . LEU A 1 321 ? 19.013 3.787 -25.593 1.00 46.12 321 LEU A O 1
ATOM 2317 N N . ARG A 1 322 ? 21.056 4.653 -25.207 1.00 36.69 322 ARG A N 1
ATOM 2318 C CA . ARG A 1 322 ? 21.227 5.330 -26.491 1.00 36.69 322 ARG A CA 1
ATOM 2319 C C . ARG A 1 322 ? 22.386 4.675 -27.212 1.00 36.69 322 ARG A C 1
ATOM 2321 O O . ARG A 1 322 ? 23.543 4.952 -26.909 1.00 36.69 322 ARG A O 1
ATOM 2328 N N . THR A 1 323 ? 22.101 3.851 -28.205 1.00 34.44 323 THR A N 1
ATOM 2329 C CA . THR A 1 323 ? 23.141 3.464 -29.152 1.00 34.44 323 THR A CA 1
ATOM 2330 C C . THR A 1 323 ? 23.384 4.676 -30.048 1.00 34.44 323 THR A C 1
ATOM 2332 O O . THR A 1 323 ? 22.600 4.976 -30.949 1.00 34.44 323 THR A O 1
ATOM 2335 N N . PHE A 1 324 ? 24.450 5.433 -29.763 1.00 28.52 324 PHE A N 1
ATOM 2336 C CA . PHE A 1 324 ? 25.059 6.278 -30.782 1.00 28.52 324 PHE A CA 1
ATOM 2337 C C . PHE A 1 324 ? 25.440 5.337 -31.921 1.00 28.52 324 PHE A C 1
ATOM 2339 O O . PHE A 1 324 ? 26.349 4.524 -31.782 1.00 28.52 324 PHE A O 1
ATOM 2346 N N . ALA A 1 325 ? 24.716 5.414 -33.034 1.00 32.62 325 ALA A N 1
ATOM 2347 C CA . ALA A 1 325 ? 25.217 4.896 -34.290 1.00 32.62 325 ALA A CA 1
ATOM 2348 C C . ALA A 1 325 ? 26.430 5.759 -34.666 1.00 32.62 325 ALA A C 1
ATOM 2350 O O . ALA A 1 325 ? 26.303 6.752 -35.377 1.00 32.62 325 ALA A O 1
ATOM 2351 N N . GLY A 1 326 ? 27.595 5.414 -34.119 1.00 28.19 326 GLY A N 1
ATOM 2352 C CA . GLY A 1 326 ? 28.864 5.706 -34.757 1.00 28.19 326 GLY A CA 1
ATOM 2353 C C . GLY A 1 326 ? 28.907 4.870 -36.026 1.00 28.19 326 GLY A C 1
ATOM 2354 O O . GLY A 1 326 ? 29.339 3.723 -36.001 1.00 28.19 326 GLY A O 1
ATOM 2355 N N . CYS A 1 327 ? 28.378 5.420 -37.117 1.00 26.05 327 CYS A N 1
ATOM 2356 C CA . CYS A 1 327 ? 28.979 5.127 -38.406 1.00 26.05 327 CYS A CA 1
ATOM 2357 C C . CYS A 1 327 ? 30.353 5.798 -38.377 1.00 26.05 327 CYS A C 1
ATOM 2359 O O . CYS A 1 327 ? 30.449 6.959 -37.972 1.00 26.05 327 CYS A O 1
ATOM 2361 N N . ILE A 1 328 ? 31.380 5.017 -38.712 1.00 31.50 328 ILE A N 1
ATOM 2362 C CA . ILE A 1 328 ? 32.717 5.511 -39.056 1.00 31.50 328 ILE A CA 1
ATOM 2363 C C . ILE A 1 328 ? 32.572 6.623 -40.098 1.00 31.50 328 ILE A C 1
ATOM 2365 O O . ILE A 1 328 ? 31.729 6.442 -41.009 1.00 31.50 328 ILE A O 1
#

InterPro domains:
  IPR010069 Toxin CdiA-like, Filamentous hemagglutinin motif repeats [TIGR01731] (48-82)
  IPR010069 Toxin CdiA-like, Filamentous hemagglutinin motif repeats [TIGR01731] (136-165)
  IPR010069 Toxin CdiA-like, Filamentous hemagglutinin motif repeats [TIGR01731] (200-237)

Secondary structure (DSSP, 8-state):
-EES-EEEESSPPTT-SS--SSEEEEESS-EEEE--TTS---EEEESSS-EEEEESS-EEEES-EEEESS-EEEEESS-EEEE--BPPPGGGG--EEEEEEEEEETTEEEEEEEEEEE---BS-TT---EEEESSS-EEEEES-EEEEB-EEEESSS-EEEEESSEEEEE-EEESEEEEEEEESSSEEEEEEE--EEE--EEEESS-EEEEESSEEEEES-EEEESS-EEEEEEEEEEE-EEEEEEEEE-SSHHHHTT--EEEEEEEEE--EEEESSS-EEEEEEEEEEB-EEEE---SSS----EESS-EEEEPP-EEEE-------

Radius of gyration: 23.97 Å; chains: 1; bounding box: 58×44×73 Å

Sequence (328 aa):
MNVGSLVQGQTQTSGDADSKGAVTLNASGNVLNQSTTSSKLGVLFGVNGDVVVSAGGNITNEDARILSNGNVTLTAVGDVDNIIDHSSGVNGGNAVGYSNKSWRLIFVQHHENGFTVDYGALADPDKLSYITADSGNVTINARNVNNVGGSILSDNGSISIAAAQNLLTQGVFTGQASYHQSCFIFCRASASSTVQAFGGVIEAGKDTTLKAGTQITNTGGTVVAIGNLKLDAPKTLAQGVPGYTVINRRNDLKAWFGNTWAAIYAADTGGMFTGETGQVELTGEADIDGGSNRSTSSSAGILNLLCVHGCRAKRQRATFLRTFAGCI

pLDDT: mean 83.03, std 19.03, range [24.97, 98.88]

=== Feature glossary ===
Legend for the data blocks above and below:

— What the protein is —

Sequence gives the chain of amino acids in standard one-letter code (A=alanine, C=cysteine, …, Y=tyrosine), read N→C. It is the only feature that is directly encoded by the gene; all structural features are derived from the folded form of this sequence.

The annotation block draws on four external resources. InterPro: which protein families and domains the sequence belongs to. GO: standardized terms for what the protein does, what process it participates in, and where in the cell it acts. CATH: which structural fold it has in the CATH hierarchy. Organism: the species of origin.

— Where its atoms are —

Atomic coordinates in PDBx/mmCIF format — the same representation the Protein Data Bank distributes. Each line of the _atom_site loop places one backbone atom in Cartesian space (units: ångströms, origin: arbitrary).

Six rendered views show the 3D structure from the faces of a cube — i.e. along ±x, ±y, ±z. Rendering representation is drawn randomly per protein from cartoon (secondary-structure ribbons), sticks (backbone bonds), or molecular surface; coloring is either N→C rainbow (blue at the N-terminus through red at the C-terminus) or one color per chain.

— Local backbone conformation —

DSSP 8-state secondary structure assigns each residue one of H (α-helix), G (3₁₀-helix), I (π-helix), E (extended β-strand), B (isolated β-bridge), T (hydrogen-bonded turn), S (bend), or '-' (coil). The assignment is computed from backbone hydrogen-bond geometry via the Kabsch–Sander algorithm.

P-SEA three-state annotation labels each residue as helix, strand, or coil based purely on the geometry of the Cα trace. It serves as a fallback when the full backbone (and thus DSSP) is unavailable.

φ (phi) and ψ (psi) are the two rotatable backbone dihedrals per residue: φ is the C(i-1)–N–Cα–C torsion, ψ is the N–Cα–C–N(i+1) torsion, both in degrees on (−180°, 180°]. α-helical residues cluster near (−60°, −45°); β-strand residues near (−120°, +130°). A Ramachandran plot is simply a scatter of (φ, ψ) for every residue.

— Global shape and packing —

Radius of gyration (Rg) is the root-mean-square distance of Cα atoms from their centroid — a single number for overall size and compactness. A globular domain of N residues has Rg ≈ 2.2·N^0.38 Å; an extended or disordered chain has a much larger Rg. The Cα contact count is the number of residue pairs whose Cα atoms are within 8 Å and are more than four positions apart in sequence — a standard proxy for tertiary packing density. The bounding box is the smallest axis-aligned box enclosing all Cα atoms.

Accessible surface area quantifies burial. A residue with SASA near zero is packed into the hydrophobic core; one with SASA >100 Å² sits on the surface. Computed here via the Shrake–Rupley numerical algorithm with a 1.4 Å probe.

The contact map is a binary N×N matrix image: pixel (i, j) is dark where Cα_i and Cα_j are within 8 Å and |i−j|>4. Because the |i−j|>4 filter removes local helical contacts, off-diagonal stripes parallel to the main diagonal indicate parallel β-sheets; stripes perpendicular to it indicate antiparallel β-sheets. The Ramachandran plot scatters every residue's (φ, ψ) pair against the sterically allowed regions. The PAE heatmap renders the predicted-aligned-error matrix.

— Structural neighborhood —

A 3Di character summarizes, for each residue, the relative orientation of the Cα frame of its nearest spatial neighbor. Because it encodes fold topology rather than chemistry, 3Di alignments detect remote structural similarity that sequence alignment misses.

Structural nearest neighbors (via Foldseek easy-search vs the PDB). Reported per hit: target PDB id, E-value, and alignment TM-score. A TM-score above ~0.5 is the conventional threshold for 'same fold'.

— Confidence and disorder —

For AlphaFold models, the B-factor field carries pLDDT — the model's own estimate of local accuracy on a 0–100 scale. Regions with pLDDT<50 should be treated as essentially unmodeled; they often correspond to intrinsically disordered segments.

B-factor (Debye–Waller factor) reflects atomic displacement in the crystal lattice. It is an experimental observable (units Å²), not a prediction; low values mean the atom is pinned down, high values mean it moves or is heterogeneous across the crystal.

Predicted Aligned Error (PAE) is an AlphaFold confidence matrix: entry (i, j) is the expected error in the position of residue j, in ångströms, when the prediction is superimposed on the true structure at residue i. Low PAE within a block of residues means that block is internally rigid and well-predicted; high PAE between two blocks means their relative placement is uncertain even if each block individually is confident.